Protein AF-A0ABD2QDR4-F1 (afdb_monomer_lite)

Radius of gyration: 33.09 Å; chains: 1; bounding box: 93×39×79 Å

Structure (mmCIF, N/CA/C/O backbone):
data_AF-A0ABD2QDR4-F1
#
_entry.id   AF-A0ABD2QDR4-F1
#
loop_
_atom_site.group_PDB
_atom_site.id
_atom_site.type_symbol
_atom_site.label_atom_id
_atom_site.label_alt_id
_atom_site.label_comp_id
_atom_site.label_asym_id
_atom_site.label_entity_id
_atom_site.label_seq_id
_atom_site.pdbx_PDB_ins_code
_atom_site.Cartn_x
_atom_site.Cartn_y
_atom_site.Cartn_z
_atom_site.occupancy
_atom_site.B_iso_or_equiv
_atom_site.auth_seq_id
_atom_site.auth_comp_id
_atom_site.auth_asym_id
_atom_site.auth_atom_id
_atom_site.pdbx_PDB_model_num
ATOM 1 N N . TYR A 1 1 ? 21.415 -10.462 -19.390 1.00 57.56 1 TYR A N 1
ATOM 2 C CA . TYR A 1 1 ? 21.609 -10.532 -17.920 1.00 57.56 1 TYR A CA 1
ATOM 3 C C . TYR A 1 1 ? 20.549 -11.433 -17.308 1.00 57.56 1 TYR A C 1
ATOM 5 O O . TYR A 1 1 ? 19.472 -11.523 -17.881 1.00 57.56 1 TYR A O 1
ATOM 13 N N . GLU A 1 2 ? 20.824 -12.092 -16.181 1.00 74.94 2 GLU A N 1
ATOM 14 C CA . GLU A 1 2 ? 19.759 -12.741 -15.403 1.00 74.94 2 GLU A CA 1
ATOM 15 C C . GLU A 1 2 ? 19.003 -11.640 -14.641 1.00 74.94 2 GLU A C 1
ATOM 17 O O . GLU A 1 2 ? 19.619 -10.821 -13.953 1.00 74.94 2 GLU A O 1
ATOM 22 N N . CYS A 1 3 ? 17.698 -11.529 -14.886 1.00 83.44 3 CYS A N 1
ATOM 23 C CA . CYS A 1 3 ? 16.857 -10.470 -14.337 1.00 83.44 3 CYS A CA 1
ATOM 24 C C . CYS A 1 3 ? 15.964 -11.048 -13.239 1.00 83.44 3 CYS A C 1
ATOM 26 O O . CYS A 1 3 ? 14.908 -11.602 -13.529 1.00 83.44 3 CYS A O 1
ATOM 28 N N . ASP A 1 4 ? 16.383 -10.887 -11.983 1.00 84.81 4 ASP A N 1
ATOM 29 C CA . ASP A 1 4 ? 15.718 -11.520 -10.834 1.00 84.81 4 ASP A CA 1
ATOM 30 C C . ASP A 1 4 ? 14.307 -10.967 -10.556 1.00 84.81 4 ASP A C 1
ATOM 32 O O . ASP A 1 4 ? 13.443 -11.669 -10.037 1.00 84.81 4 ASP A O 1
ATOM 36 N N . VAL A 1 5 ? 14.079 -9.689 -10.877 1.00 84.69 5 VAL A N 1
ATOM 37 C CA . VAL A 1 5 ? 12.791 -9.007 -10.652 1.00 84.69 5 VAL A CA 1
ATOM 38 C C . VAL A 1 5 ? 11.857 -9.183 -11.849 1.00 84.69 5 VAL A C 1
ATOM 40 O O . VAL A 1 5 ? 10.660 -9.391 -11.673 1.00 84.69 5 VAL A O 1
ATOM 43 N N . GLY A 1 6 ? 12.409 -9.104 -13.058 1.00 86.00 6 GLY A N 1
ATOM 44 C CA . GLY A 1 6 ? 11.685 -9.270 -14.312 1.00 86.00 6 GLY A CA 1
ATOM 45 C C . GLY A 1 6 ? 12.381 -8.571 -15.478 1.00 86.00 6 GLY A C 1
ATOM 46 O O . GLY A 1 6 ? 13.341 -7.817 -15.297 1.00 86.00 6 GLY A O 1
ATOM 47 N N . SER A 1 7 ? 11.901 -8.845 -16.686 1.00 88.44 7 SER A N 1
ATOM 48 C CA . SER A 1 7 ? 12.384 -8.252 -17.931 1.00 88.44 7 SER A CA 1
ATOM 49 C C . SER A 1 7 ? 11.210 -7.874 -18.830 1.00 88.44 7 SER A C 1
ATOM 51 O O . SER A 1 7 ? 10.128 -8.456 -18.748 1.00 88.44 7 SER A O 1
ATOM 53 N N . TYR A 1 8 ? 11.433 -6.884 -19.690 1.00 87.00 8 TYR A N 1
ATOM 54 C CA . TYR A 1 8 ? 10.470 -6.441 -20.687 1.00 87.00 8 TYR A CA 1
ATOM 55 C C . TYR A 1 8 ? 11.205 -6.111 -21.984 1.00 87.00 8 TYR A C 1
ATOM 57 O O . TYR A 1 8 ? 12.277 -5.509 -21.950 1.00 87.00 8 TYR A O 1
ATOM 65 N N . GLU A 1 9 ? 10.614 -6.499 -23.110 1.00 86.75 9 GLU A N 1
ATOM 66 C CA . GLU A 1 9 ? 11.135 -6.238 -24.448 1.00 86.75 9 GLU A CA 1
ATOM 67 C C . GLU A 1 9 ? 10.085 -5.458 -25.242 1.00 86.75 9 GLU A C 1
ATOM 69 O O . GLU A 1 9 ? 8.909 -5.830 -25.302 1.00 86.75 9 GLU A O 1
ATOM 74 N N . THR A 1 10 ? 10.496 -4.329 -25.813 1.00 84.56 10 THR A N 1
ATOM 75 C CA . THR A 1 10 ? 9.635 -3.498 -26.656 1.00 84.56 10 THR A CA 1
ATOM 76 C C . THR A 1 10 ? 9.479 -4.128 -28.037 1.00 84.56 10 THR A C 1
ATOM 78 O O . THR A 1 10 ? 10.322 -4.897 -28.486 1.00 84.56 10 THR A O 1
ATOM 81 N N . LYS A 1 11 ? 8.429 -3.750 -28.771 1.00 83.50 11 LYS A N 1
ATOM 82 C CA . LYS A 1 11 ? 8.369 -4.059 -30.208 1.00 83.50 11 LYS A CA 1
ATOM 83 C C . LYS A 1 11 ? 9.474 -3.305 -30.951 1.00 83.50 11 LYS A C 1
ATOM 85 O O . LYS A 1 11 ? 9.906 -2.252 -30.494 1.00 83.50 11 LYS A O 1
ATOM 90 N N . ALA A 1 12 ? 9.880 -3.811 -32.113 1.00 80.94 12 ALA A N 1
ATOM 91 C CA . ALA A 1 12 ? 10.778 -3.079 -32.996 1.00 80.94 12 ALA A CA 1
ATOM 92 C C . ALA A 1 12 ? 10.137 -1.752 -33.438 1.00 80.94 12 ALA A C 1
ATOM 94 O O . ALA A 1 12 ? 8.941 -1.688 -33.749 1.00 80.94 12 ALA A O 1
ATOM 95 N N . HIS A 1 13 ? 10.943 -0.697 -33.467 1.00 77.69 13 HIS A N 1
ATOM 96 C CA . HIS A 1 13 ? 10.559 0.619 -33.961 1.00 77.69 13 HIS A CA 1
ATOM 97 C C . HIS A 1 13 ? 11.336 0.916 -35.243 1.00 77.69 13 HIS A C 1
ATOM 99 O O . HIS A 1 13 ? 12.456 0.453 -35.412 1.00 77.69 13 HIS A O 1
ATOM 105 N N . THR A 1 14 ? 10.742 1.687 -36.152 1.00 76.25 14 THR A N 1
ATOM 106 C CA . THR A 1 14 ? 11.431 2.144 -37.368 1.00 76.25 14 THR A CA 1
ATOM 107 C C . THR A 1 14 ? 12.588 3.075 -37.018 1.00 76.25 14 THR A C 1
ATOM 109 O O . THR A 1 14 ? 12.394 3.948 -36.168 1.00 76.25 14 THR A O 1
ATOM 112 N N . ASP A 1 15 ? 13.702 2.966 -37.741 1.00 71.44 15 ASP A N 1
ATOM 113 C CA . ASP A 1 15 ? 14.908 3.781 -37.562 1.00 71.44 15 ASP A CA 1
ATOM 114 C C . ASP A 1 15 ? 14.623 5.271 -37.381 1.00 71.44 15 ASP A C 1
ATOM 116 O O . ASP A 1 15 ? 14.086 5.949 -38.265 1.00 71.44 15 ASP A O 1
ATOM 120 N N . LYS A 1 16 ? 15.011 5.785 -36.212 1.00 69.88 16 LYS A N 1
ATOM 121 C CA . LYS A 1 16 ? 14.931 7.199 -35.844 1.00 69.88 16 LYS A CA 1
ATOM 122 C C . LYS A 1 16 ? 16.017 7.548 -34.836 1.00 69.88 16 LYS A C 1
ATOM 124 O O . LYS A 1 16 ? 16.347 6.747 -33.970 1.00 69.88 16 LYS A O 1
ATOM 129 N N . THR A 1 17 ? 16.505 8.782 -34.920 1.00 68.62 17 THR A N 1
ATOM 130 C CA . THR A 1 17 ? 17.515 9.346 -34.012 1.00 68.62 17 THR A CA 1
ATOM 131 C C . THR A 1 17 ? 16.982 9.581 -32.598 1.00 68.62 17 THR A C 1
ATOM 133 O O . THR A 1 17 ? 17.721 9.383 -31.646 1.00 68.62 17 THR A O 1
ATOM 136 N N . ASP A 1 18 ? 15.696 9.930 -32.466 1.00 69.56 18 ASP A N 1
ATOM 137 C CA . ASP A 1 18 ? 15.004 10.116 -31.187 1.00 69.56 18 ASP A CA 1
ATOM 138 C C . ASP A 1 18 ? 13.702 9.309 -31.187 1.00 69.56 18 ASP A C 1
ATOM 140 O O . ASP A 1 18 ? 12.800 9.552 -31.997 1.00 69.56 18 ASP A O 1
ATOM 144 N N . THR A 1 19 ? 13.588 8.346 -30.271 1.00 71.88 19 THR A N 1
ATOM 145 C CA . THR A 1 19 ? 12.394 7.502 -30.135 1.00 71.88 19 THR A CA 1
ATOM 146 C C . THR A 1 19 ? 11.996 7.369 -28.672 1.00 71.88 19 THR A C 1
ATOM 148 O O . THR A 1 19 ? 12.804 7.002 -27.825 1.00 71.88 19 THR A O 1
ATOM 151 N N . ILE A 1 20 ? 10.721 7.631 -28.374 1.00 73.81 20 ILE A N 1
ATOM 152 C CA . ILE A 1 20 ? 10.111 7.246 -27.100 1.00 73.81 20 ILE A CA 1
ATOM 153 C C . ILE A 1 20 ? 9.564 5.830 -27.283 1.00 73.81 20 ILE A C 1
ATOM 155 O O . ILE A 1 20 ? 8.575 5.629 -27.986 1.00 73.81 20 ILE A O 1
ATOM 159 N N . PHE A 1 21 ? 10.211 4.856 -26.649 1.00 71.00 21 PHE A N 1
ATOM 160 C CA . PHE A 1 21 ? 9.886 3.427 -26.775 1.00 71.00 21 PHE A CA 1
ATOM 161 C C . PHE A 1 21 ? 8.634 2.998 -25.979 1.00 71.00 21 PHE A C 1
ATOM 163 O O . PHE A 1 21 ? 8.219 1.842 -26.023 1.00 71.00 21 PHE A O 1
ATOM 170 N N . GLY A 1 22 ? 7.996 3.945 -25.283 1.00 71.81 22 GLY A N 1
ATOM 171 C CA . GLY A 1 22 ? 6.759 3.754 -24.526 1.00 71.81 22 GLY A CA 1
ATOM 172 C C . GLY A 1 22 ? 6.974 3.617 -23.018 1.00 71.81 22 GLY A C 1
ATOM 173 O O . GLY A 1 22 ? 8.065 3.841 -22.499 1.00 71.81 22 GLY A O 1
ATOM 174 N N . SER A 1 23 ? 5.896 3.270 -22.316 1.00 77.50 23 SER A N 1
ATOM 175 C CA . SER A 1 23 ? 5.879 2.959 -20.885 1.00 77.50 23 SER A CA 1
ATOM 176 C C . SER A 1 23 ? 5.483 1.502 -20.692 1.00 77.50 23 SER A C 1
ATOM 178 O O . SER A 1 23 ? 4.556 1.027 -21.350 1.00 77.50 23 SER A O 1
ATOM 180 N N . PHE A 1 24 ? 6.143 0.812 -19.770 1.00 80.50 24 PHE A N 1
ATOM 181 C CA . PHE A 1 24 ? 5.793 -0.547 -19.380 1.00 80.50 24 PHE A CA 1
ATOM 182 C C . PHE A 1 24 ? 5.601 -0.615 -17.868 1.00 80.50 24 PHE A C 1
ATOM 184 O O . PHE A 1 24 ? 6.210 0.147 -17.116 1.00 80.50 24 PHE A O 1
ATOM 191 N N . GLU A 1 25 ? 4.751 -1.537 -17.436 1.00 83.50 25 GLU A N 1
ATOM 192 C CA . GLU A 1 25 ? 4.511 -1.824 -16.028 1.00 83.50 25 GLU A CA 1
ATOM 193 C C . GLU A 1 25 ? 5.072 -3.204 -15.704 1.00 83.50 25 GLU A C 1
ATOM 195 O O . GLU A 1 25 ? 4.951 -4.144 -16.491 1.00 83.50 25 GLU A O 1
ATOM 200 N N . MET A 1 26 ? 5.706 -3.323 -14.542 1.00 82.75 26 MET A N 1
ATOM 201 C CA . MET A 1 26 ? 6.262 -4.581 -14.071 1.00 82.75 26 MET A CA 1
ATOM 202 C C . MET A 1 26 ? 5.941 -4.755 -12.595 1.00 82.75 26 MET A C 1
ATOM 204 O O . MET A 1 26 ? 6.185 -3.864 -11.782 1.00 82.75 26 MET A O 1
ATOM 208 N N . ASN A 1 27 ? 5.429 -5.934 -12.252 1.00 82.75 27 ASN A N 1
ATOM 209 C CA . ASN A 1 27 ? 5.163 -6.292 -10.869 1.00 82.75 27 ASN A CA 1
ATOM 210 C C . ASN A 1 27 ? 6.478 -6.637 -10.174 1.00 82.75 27 ASN A C 1
ATOM 212 O O . ASN A 1 27 ? 7.151 -7.594 -10.552 1.00 82.75 27 ASN A O 1
ATOM 216 N N . VAL A 1 28 ? 6.827 -5.878 -9.139 1.00 80.06 28 VAL A N 1
ATOM 217 C CA . VAL A 1 28 ? 7.978 -6.182 -8.285 1.00 80.06 28 VAL A CA 1
ATOM 218 C C . VAL A 1 28 ? 7.526 -7.166 -7.202 1.00 80.06 28 VAL A C 1
ATOM 220 O O . VAL A 1 28 ? 6.644 -6.819 -6.410 1.00 80.06 28 VAL A O 1
ATOM 223 N N . PRO A 1 29 ? 8.096 -8.384 -7.122 1.00 80.69 29 PRO A N 1
ATOM 224 C CA . PRO A 1 29 ? 7.680 -9.352 -6.116 1.00 80.69 29 PRO A CA 1
ATOM 225 C C . PRO A 1 29 ? 7.899 -8.821 -4.697 1.00 80.69 29 PRO A C 1
ATOM 227 O O . PRO A 1 29 ? 8.887 -8.142 -4.411 1.00 80.69 29 PRO A O 1
ATOM 230 N N . ALA A 1 30 ? 7.010 -9.196 -3.773 1.00 76.12 30 ALA A N 1
ATOM 231 C CA . ALA A 1 30 ? 7.058 -8.733 -2.385 1.00 76.12 30 ALA A CA 1
ATOM 232 C C . ALA A 1 30 ? 8.388 -9.049 -1.667 1.00 76.12 30 ALA A C 1
ATOM 234 O O . ALA A 1 30 ? 8.755 -8.345 -0.729 1.00 76.12 30 ALA A O 1
ATOM 235 N N . SER A 1 31 ? 9.124 -10.070 -2.120 1.00 80.06 31 SER A N 1
ATOM 236 C CA . SER A 1 31 ? 10.460 -10.426 -1.625 1.00 80.06 31 SER A CA 1
ATOM 237 C C . SER A 1 31 ? 11.518 -9.343 -1.854 1.00 80.06 31 SER A C 1
ATOM 239 O O . SER A 1 31 ? 12.530 -9.351 -1.163 1.00 80.06 31 SER A O 1
ATOM 241 N N . TYR A 1 32 ? 11.291 -8.413 -2.786 1.00 76.44 32 TYR A N 1
ATOM 242 C CA . TYR A 1 32 ? 12.207 -7.315 -3.112 1.00 76.44 32 TYR A CA 1
ATOM 243 C C . TYR A 1 32 ? 11.802 -5.974 -2.468 1.00 76.44 32 TYR A C 1
ATOM 245 O O . TYR A 1 32 ? 12.405 -4.942 -2.764 1.00 76.44 32 TYR A O 1
ATOM 253 N N . ARG A 1 33 ? 10.811 -5.950 -1.560 1.00 73.38 33 ARG A N 1
ATOM 254 C CA . ARG A 1 33 ? 10.413 -4.727 -0.831 1.00 73.38 33 ARG A CA 1
ATOM 255 C C . ARG A 1 33 ? 11.565 -4.199 0.028 1.00 73.38 33 ARG A C 1
ATOM 257 O O . ARG A 1 33 ? 12.144 -4.941 0.815 1.00 73.38 33 ARG A O 1
ATOM 264 N N . GLY A 1 34 ? 11.892 -2.915 -0.122 1.00 69.81 34 GLY A N 1
ATOM 265 C CA . GLY A 1 34 ? 13.008 -2.271 0.584 1.00 69.81 34 GLY A CA 1
ATOM 266 C C . GLY A 1 34 ? 14.406 -2.584 0.030 1.00 69.81 34 GLY A C 1
ATOM 267 O O . GLY A 1 34 ? 15.394 -2.127 0.601 1.00 69.81 34 GLY A O 1
ATOM 268 N N . PHE A 1 35 ? 14.518 -3.331 -1.074 1.00 77.06 35 PHE A N 1
ATOM 269 C CA . PHE A 1 35 ? 15.801 -3.588 -1.732 1.00 77.06 35 PHE A CA 1
ATOM 270 C C . PHE A 1 35 ? 16.173 -2.466 -2.708 1.00 77.06 35 PHE A C 1
ATOM 272 O O . PHE A 1 35 ? 15.323 -1.762 -3.252 1.00 77.06 35 PHE A O 1
ATOM 279 N N . GLN A 1 36 ? 17.474 -2.334 -2.971 1.00 83.06 36 GLN A N 1
ATOM 280 C CA . GLN A 1 36 ? 17.972 -1.515 -4.072 1.00 83.06 36 GLN A CA 1
ATOM 281 C C . GLN A 1 36 ? 17.818 -2.254 -5.398 1.00 83.06 36 GLN A C 1
ATOM 283 O O . GLN A 1 36 ? 18.298 -3.382 -5.544 1.00 83.06 36 GLN A O 1
ATOM 288 N N . LEU A 1 37 ? 17.228 -1.584 -6.380 1.00 84.69 37 LEU A N 1
ATOM 289 C CA . LEU A 1 37 ? 17.073 -2.095 -7.732 1.00 84.69 37 LEU A CA 1
ATOM 290 C C . LEU A 1 37 ? 18.237 -1.644 -8.613 1.00 84.69 37 LEU A C 1
ATOM 292 O O . LEU A 1 37 ? 18.861 -0.604 -8.395 1.00 84.69 37 LEU A O 1
ATOM 296 N N . ARG A 1 38 ? 18.531 -2.455 -9.624 1.00 89.38 38 ARG A N 1
ATOM 297 C CA . ARG A 1 38 ? 19.459 -2.131 -10.704 1.00 89.38 38 ARG A CA 1
ATOM 298 C C . ARG A 1 38 ? 18.747 -2.386 -12.021 1.00 89.38 38 ARG A C 1
ATOM 300 O O . ARG A 1 38 ? 18.160 -3.449 -12.191 1.00 89.38 38 ARG A O 1
ATOM 307 N N . PHE A 1 39 ? 18.881 -1.451 -12.948 1.00 89.62 39 PHE A N 1
ATOM 308 C CA . PHE A 1 39 ? 18.314 -1.546 -14.281 1.00 89.62 39 PHE A CA 1
ATOM 309 C C . PHE A 1 39 ? 19.427 -1.847 -15.280 1.00 89.62 39 PHE A C 1
ATOM 311 O O . PHE A 1 39 ? 20.479 -1.205 -15.265 1.00 89.62 39 PHE A O 1
ATOM 318 N N . ASN A 1 40 ? 19.198 -2.843 -16.129 1.00 91.25 40 ASN A N 1
ATOM 319 C CA . ASN A 1 40 ? 20.029 -3.114 -17.294 1.00 91.25 40 ASN A CA 1
ATOM 320 C C . ASN A 1 40 ? 19.136 -2.942 -18.523 1.00 91.25 40 ASN A C 1
ATOM 322 O O . ASN A 1 40 ? 17.996 -3.404 -18.511 1.00 91.25 40 ASN A O 1
ATOM 326 N N . ALA A 1 41 ? 19.646 -2.285 -19.556 1.00 90.19 41 ALA A N 1
ATOM 327 C CA . ALA A 1 41 ? 18.938 -2.089 -20.810 1.00 90.19 41 ALA A CA 1
ATOM 328 C C . ALA A 1 41 ? 19.872 -2.395 -21.977 1.00 90.19 41 ALA A C 1
ATOM 330 O O . ALA A 1 41 ? 21.029 -1.973 -21.990 1.00 90.19 41 ALA A O 1
ATOM 331 N N . GLU A 1 42 ? 19.358 -3.124 -22.957 1.00 88.50 42 GLU A N 1
ATOM 332 C CA . GLU A 1 42 ? 20.065 -3.447 -24.190 1.00 88.50 42 GLU A CA 1
ATOM 333 C C . GLU A 1 42 ? 19.243 -2.889 -25.351 1.00 88.50 42 GLU A C 1
ATOM 335 O O . GLU A 1 42 ? 18.040 -3.123 -25.435 1.00 88.50 42 GLU A O 1
ATOM 340 N N . VAL A 1 43 ? 19.889 -2.101 -26.205 1.00 86.88 43 VAL A N 1
ATOM 341 C CA . VAL A 1 43 ? 19.305 -1.535 -27.420 1.00 86.88 43 VAL A CA 1
ATOM 342 C C . VAL A 1 43 ? 19.940 -2.268 -28.588 1.00 86.88 43 VAL A C 1
ATOM 344 O O . VAL A 1 43 ? 21.169 -2.302 -28.697 1.00 86.88 43 VAL A O 1
ATOM 347 N N . PHE A 1 44 ? 19.114 -2.857 -29.441 1.00 85.44 44 PHE A N 1
ATOM 348 C CA . PHE A 1 44 ? 19.546 -3.644 -30.588 1.00 85.44 44 PHE A CA 1
ATOM 349 C C . PHE A 1 44 ? 18.768 -3.250 -31.842 1.00 85.44 44 PHE A C 1
ATOM 351 O O . PHE A 1 44 ? 17.642 -2.759 -31.754 1.00 85.44 44 PHE A O 1
ATOM 358 N N . ASP A 1 45 ? 19.403 -3.443 -32.988 1.00 83.44 45 ASP A N 1
ATOM 359 C CA . ASP A 1 45 ? 18.802 -3.332 -34.305 1.00 83.44 45 ASP A CA 1
ATOM 360 C C . ASP A 1 45 ? 18.032 -4.619 -34.624 1.00 83.44 45 ASP A C 1
ATOM 362 O O . ASP A 1 45 ? 18.495 -5.722 -34.326 1.00 83.44 45 ASP A O 1
ATOM 366 N N . HIS A 1 46 ? 16.818 -4.488 -35.156 1.00 82.81 46 HIS A N 1
ATOM 367 C CA . HIS A 1 46 ? 15.936 -5.632 -35.374 1.00 82.81 46 HIS A CA 1
ATOM 368 C C . HIS A 1 46 ? 16.034 -6.149 -36.811 1.00 82.81 46 HIS A C 1
ATOM 370 O O . HIS A 1 46 ? 15.272 -5.745 -37.690 1.00 82.81 46 HIS A O 1
ATOM 376 N N . ASP A 1 47 ? 16.923 -7.113 -37.025 1.00 80.25 47 ASP A N 1
ATOM 377 C CA . ASP A 1 47 ? 17.058 -7.812 -38.303 1.00 80.25 47 ASP A CA 1
ATOM 378 C C . ASP A 1 47 ? 16.006 -8.908 -38.533 1.00 80.25 47 ASP A C 1
ATOM 380 O O . ASP A 1 47 ? 15.738 -9.751 -37.680 1.00 80.25 47 ASP A O 1
ATOM 384 N N . VAL A 1 48 ? 15.427 -8.936 -39.739 1.00 75.25 48 VAL A N 1
ATOM 385 C CA . VAL A 1 48 ? 14.409 -9.931 -40.143 1.00 75.25 48 VAL A CA 1
ATOM 386 C C . VAL A 1 48 ? 15.030 -11.281 -40.529 1.00 75.25 48 VAL A C 1
ATOM 388 O O . VAL A 1 48 ? 14.364 -12.314 -40.462 1.00 75.25 48 VAL A O 1
ATOM 391 N N . TYR A 1 49 ? 16.292 -11.281 -40.961 1.00 69.56 49 TYR A N 1
ATOM 392 C CA . TYR A 1 49 ? 16.951 -12.449 -41.559 1.00 69.56 49 TYR A CA 1
ATOM 393 C C . TYR A 1 49 ? 18.270 -12.844 -40.885 1.00 69.56 49 TYR A C 1
ATOM 395 O O . TYR A 1 49 ? 18.840 -13.866 -41.265 1.00 69.56 49 TYR A O 1
ATOM 403 N N . ASP A 1 50 ? 18.744 -12.072 -39.907 1.00 70.62 50 ASP A N 1
ATOM 404 C CA . ASP A 1 50 ? 19.991 -12.328 -39.181 1.00 70.62 50 ASP A CA 1
ATOM 405 C C . ASP A 1 50 ? 19.814 -12.051 -37.677 1.00 70.62 50 ASP A C 1
ATOM 407 O O . ASP A 1 50 ? 18.736 -11.659 -37.225 1.00 70.62 50 ASP A O 1
ATOM 411 N N . SER A 1 51 ? 20.848 -12.315 -36.881 1.00 73.69 51 SER A N 1
ATOM 412 C CA . SER A 1 51 ? 20.869 -11.981 -35.461 1.00 73.69 51 SER A CA 1
ATOM 413 C C . SER A 1 51 ? 20.884 -10.471 -35.248 1.00 73.69 51 SER A C 1
ATOM 415 O O . SER A 1 51 ? 21.718 -9.793 -35.831 1.00 73.69 51 SER A O 1
ATOM 417 N N . HIS A 1 52 ? 20.031 -9.989 -34.344 1.00 77.69 52 HIS A N 1
ATOM 418 C CA . HIS A 1 52 ? 19.941 -8.582 -33.958 1.00 77.69 52 HIS A CA 1
ATOM 419 C C . HIS A 1 52 ? 21.291 -7.983 -33.528 1.00 77.69 52 HIS A C 1
ATOM 421 O O . HIS A 1 52 ? 21.943 -8.497 -32.609 1.00 77.69 52 HIS A O 1
ATOM 427 N N . ASP A 1 53 ? 21.675 -6.862 -34.140 1.00 80.06 53 ASP A N 1
ATOM 428 C CA . ASP A 1 53 ? 22.923 -6.160 -33.839 1.00 80.06 53 ASP A CA 1
ATOM 429 C C . ASP A 1 53 ? 22.802 -5.257 -32.601 1.00 80.06 53 ASP A C 1
ATOM 431 O O . ASP A 1 53 ? 21.966 -4.363 -32.514 1.00 80.06 53 ASP A O 1
ATOM 435 N N . SER A 1 54 ? 23.686 -5.429 -31.614 1.00 82.62 54 SER A N 1
ATOM 436 C CA . SER A 1 54 ? 23.685 -4.586 -30.408 1.00 82.62 54 SER A CA 1
ATOM 437 C C . SER A 1 54 ? 24.125 -3.148 -30.721 1.00 82.62 54 SER A C 1
ATOM 439 O O . SER A 1 54 ? 25.317 -2.876 -30.882 1.00 82.62 54 SER A O 1
ATOM 441 N N . ILE A 1 55 ? 23.192 -2.197 -30.652 1.00 84.81 55 ILE A N 1
ATOM 442 C CA . ILE A 1 55 ? 23.447 -0.751 -30.745 1.00 84.81 55 ILE A CA 1
ATOM 443 C C . ILE A 1 55 ? 24.100 -0.233 -29.459 1.00 84.81 55 ILE A C 1
ATOM 445 O O . ILE A 1 55 ? 24.986 0.621 -29.513 1.00 84.81 55 ILE A O 1
ATOM 449 N N . GLY A 1 56 ? 23.704 -0.735 -28.287 1.00 87.25 56 GLY A N 1
ATOM 450 C CA . GLY A 1 56 ? 24.303 -0.332 -27.015 1.00 87.25 56 GLY A CA 1
ATOM 451 C C . GLY A 1 56 ? 23.758 -1.070 -25.801 1.00 87.25 56 GLY A C 1
ATOM 452 O O . GLY A 1 56 ? 22.588 -1.434 -25.756 1.00 87.25 56 GLY A O 1
ATOM 453 N N . ARG A 1 57 ? 24.610 -1.242 -24.788 1.00 89.56 57 ARG A N 1
ATOM 454 C CA . ARG A 1 57 ? 24.225 -1.769 -23.476 1.00 89.56 57 ARG A CA 1
ATOM 455 C C . ARG A 1 57 ? 24.408 -0.704 -22.413 1.00 89.56 57 ARG A C 1
ATOM 457 O O . ARG A 1 57 ? 25.410 0.010 -22.410 1.00 89.56 57 ARG A O 1
ATOM 464 N N . PHE A 1 58 ? 23.438 -0.615 -21.518 1.00 91.31 58 PHE A N 1
ATOM 465 C CA . PHE A 1 58 ? 23.370 0.399 -20.483 1.00 91.31 58 PHE A CA 1
ATOM 466 C C . PHE A 1 58 ? 23.040 -0.230 -19.139 1.00 91.31 58 PHE A C 1
ATOM 468 O O . PHE A 1 58 ? 22.243 -1.167 -19.042 1.00 91.31 58 PHE A O 1
ATOM 475 N N . ARG A 1 59 ? 23.628 0.323 -18.085 1.00 92.25 59 ARG A N 1
ATOM 476 C CA . ARG A 1 59 ? 23.516 -0.204 -16.735 1.00 92.25 59 ARG A CA 1
ATOM 477 C C . ARG A 1 59 ? 23.421 0.921 -15.724 1.00 92.25 59 ARG A C 1
ATOM 479 O O . ARG A 1 59 ? 24.224 1.842 -15.739 1.00 92.25 59 ARG A O 1
ATOM 486 N N . SER A 1 60 ? 22.478 0.810 -14.799 1.00 91.94 60 SER A N 1
ATOM 487 C CA . SER A 1 60 ? 22.385 1.738 -13.679 1.00 91.94 60 SER A CA 1
ATOM 488 C C . SER A 1 60 ? 23.263 1.297 -12.503 1.00 91.94 60 SER A C 1
ATOM 490 O O . SER A 1 60 ? 23.527 0.108 -12.267 1.00 91.94 60 SER A O 1
ATOM 492 N N . SER A 1 61 ? 23.624 2.262 -11.662 1.00 90.56 61 SER A N 1
ATOM 493 C CA . SER A 1 61 ? 24.000 1.971 -10.278 1.00 90.56 61 SER A CA 1
ATOM 494 C C . SER A 1 61 ? 22.815 1.375 -9.502 1.00 90.56 61 SER A C 1
ATOM 496 O O . SER A 1 61 ? 21.655 1.505 -9.901 1.00 90.56 61 SER A O 1
ATOM 498 N N . LYS A 1 62 ? 23.099 0.689 -8.386 1.00 88.38 62 LYS A N 1
ATOM 499 C CA . LYS A 1 62 ? 22.041 0.243 -7.469 1.00 88.38 62 LYS A CA 1
ATOM 500 C C . LYS A 1 62 ? 21.386 1.477 -6.861 1.00 88.38 62 LYS A C 1
ATOM 502 O O . LYS A 1 62 ? 22.073 2.277 -6.230 1.00 88.38 62 LYS A O 1
ATOM 507 N N . MET A 1 63 ? 20.081 1.614 -7.033 1.00 81.38 63 MET A N 1
ATOM 508 C CA . MET A 1 63 ? 19.326 2.742 -6.513 1.00 81.38 63 MET A CA 1
ATOM 509 C C . MET A 1 63 ? 18.137 2.258 -5.708 1.00 81.38 63 MET A C 1
ATOM 511 O O . MET A 1 63 ? 17.540 1.219 -5.983 1.00 81.38 63 MET A O 1
ATOM 515 N N . HIS A 1 64 ? 17.784 3.042 -4.707 1.00 73.88 64 HIS A N 1
ATOM 516 C CA . HIS A 1 64 ? 16.502 2.885 -4.065 1.00 73.88 64 HIS A CA 1
ATOM 517 C C . HIS A 1 64 ? 15.505 3.786 -4.781 1.00 73.88 64 HIS A C 1
ATOM 519 O O . HIS A 1 64 ? 15.744 4.985 -4.939 1.00 73.88 64 HIS A O 1
ATOM 525 N N . VAL A 1 65 ? 14.390 3.216 -5.208 1.00 65.75 65 VAL A N 1
ATOM 526 C CA . VAL A 1 65 ? 13.306 3.992 -5.798 1.00 65.75 65 VAL A CA 1
ATOM 527 C C . VAL A 1 65 ? 12.375 4.372 -4.647 1.00 65.75 65 VAL A C 1
ATOM 529 O O . VAL A 1 65 ? 11.462 3.640 -4.300 1.00 65.75 65 VAL A O 1
ATOM 532 N N . PHE A 1 66 ? 12.702 5.476 -3.972 1.00 62.81 66 PHE A N 1
ATOM 533 C CA . PHE A 1 66 ? 12.079 5.889 -2.704 1.00 62.81 66 PHE A CA 1
ATOM 534 C C . PHE A 1 66 ? 10.935 6.894 -2.856 1.00 62.81 66 PHE A C 1
ATOM 536 O O . PHE A 1 66 ? 10.566 7.564 -1.892 1.00 62.81 66 PHE A O 1
ATOM 543 N N . LYS A 1 67 ? 10.399 7.060 -4.061 1.00 66.62 67 LYS A N 1
ATOM 544 C CA . LYS A 1 67 ? 9.320 8.011 -4.299 1.00 66.62 67 LYS A CA 1
ATOM 545 C C . LYS A 1 67 ? 8.145 7.320 -4.975 1.00 66.62 67 LYS A C 1
ATOM 547 O O . LYS A 1 67 ? 8.096 7.267 -6.206 1.00 66.62 67 LYS A O 1
ATOM 552 N N . PRO A 1 68 ? 7.221 6.758 -4.179 1.00 68.19 68 PRO A N 1
ATOM 553 C CA . PRO A 1 68 ? 5.928 6.361 -4.685 1.00 68.19 68 PRO A CA 1
ATOM 554 C C . PRO A 1 68 ? 5.289 7.568 -5.357 1.00 68.19 68 PRO A C 1
ATOM 556 O O . PRO A 1 68 ? 5.403 8.700 -4.892 1.00 68.19 68 PRO A O 1
ATOM 559 N N . ASP A 1 69 ? 4.661 7.315 -6.486 1.00 69.75 69 ASP A N 1
ATOM 560 C CA . ASP A 1 69 ? 3.908 8.299 -7.240 1.00 69.75 69 ASP A CA 1
ATOM 561 C C . ASP A 1 69 ? 4.662 9.455 -7.926 1.00 69.75 69 ASP A C 1
ATOM 563 O O . ASP A 1 69 ? 4.043 10.223 -8.667 1.00 69.75 69 ASP A O 1
ATOM 567 N N . GLU A 1 70 ? 5.995 9.503 -7.838 1.00 81.56 70 GLU A N 1
ATOM 568 C CA . GLU A 1 70 ? 6.836 10.484 -8.539 1.00 81.56 70 GLU A CA 1
ATOM 569 C C . GLU A 1 70 ? 7.764 9.799 -9.558 1.00 81.56 70 GLU A C 1
ATOM 571 O O . GLU A 1 70 ? 8.481 8.846 -9.241 1.00 81.56 70 GLU A O 1
ATOM 576 N N . ALA A 1 71 ? 7.776 10.291 -10.800 1.00 85.06 71 ALA A N 1
ATOM 577 C CA . ALA A 1 71 ? 8.692 9.791 -11.820 1.00 85.06 71 ALA A CA 1
ATOM 578 C C . ALA A 1 71 ? 10.135 10.196 -11.482 1.00 85.06 71 ALA A C 1
ATOM 580 O O . ALA A 1 71 ? 10.462 11.377 -11.393 1.00 85.06 71 ALA A O 1
ATOM 581 N N . THR A 1 72 ? 11.005 9.205 -11.320 1.00 85.50 72 THR A N 1
ATOM 582 C CA . THR A 1 72 ? 12.421 9.384 -10.998 1.00 85.50 72 THR A CA 1
ATOM 583 C C . THR A 1 72 ? 13.268 9.057 -12.222 1.00 85.50 72 THR A C 1
ATOM 585 O O . THR A 1 72 ? 13.161 7.962 -12.776 1.00 85.50 72 THR A O 1
ATOM 588 N N . ALA A 1 73 ? 14.121 9.991 -12.645 1.00 88.31 73 ALA A N 1
ATOM 589 C CA . ALA A 1 73 ? 15.097 9.738 -13.701 1.00 88.31 73 ALA A CA 1
ATOM 590 C C . ALA A 1 73 ? 16.182 8.769 -13.202 1.00 88.31 73 ALA A C 1
ATOM 592 O O . ALA A 1 73 ? 16.750 8.958 -12.124 1.00 88.31 73 ALA A O 1
ATOM 593 N N . VAL A 1 74 ? 16.466 7.731 -13.986 1.00 89.31 74 VAL A N 1
ATOM 594 C CA . VAL A 1 74 ? 17.506 6.738 -13.711 1.00 89.31 74 VAL A CA 1
ATOM 595 C C . VAL A 1 74 ? 18.731 7.075 -14.544 1.00 89.31 74 VAL A C 1
ATOM 597 O O . VAL A 1 74 ? 18.669 7.091 -15.773 1.00 89.31 74 VAL A O 1
ATOM 600 N N . THR A 1 75 ? 19.861 7.305 -13.881 1.00 90.56 75 THR A N 1
ATOM 601 C CA . THR A 1 75 ? 21.148 7.443 -14.567 1.00 90.56 75 THR A CA 1
ATOM 602 C C . THR A 1 75 ? 21.576 6.087 -15.123 1.00 90.56 75 THR A C 1
ATOM 604 O O . THR A 1 75 ? 21.756 5.128 -14.367 1.00 90.56 75 THR A O 1
ATOM 607 N N . MET A 1 76 ? 21.723 6.020 -16.445 1.00 90.75 76 MET A N 1
ATOM 608 C CA . MET A 1 76 ? 22.104 4.820 -17.183 1.00 90.75 76 MET A CA 1
ATOM 609 C C . MET A 1 76 ? 23.511 4.998 -17.757 1.00 90.75 76 MET A C 1
ATOM 611 O O . MET A 1 76 ? 23.712 5.776 -18.686 1.00 90.75 76 MET A O 1
ATOM 615 N N . ASP A 1 77 ? 24.478 4.262 -17.216 1.00 91.06 77 ASP A N 1
ATOM 616 C CA . ASP A 1 77 ? 25.863 4.289 -17.680 1.00 91.06 77 ASP A CA 1
ATOM 617 C C . ASP A 1 77 ? 26.032 3.332 -18.866 1.00 91.06 77 ASP A C 1
ATOM 619 O O . ASP A 1 77 ? 25.623 2.168 -18.808 1.00 91.06 77 ASP A O 1
ATOM 623 N N . ARG A 1 78 ? 26.631 3.809 -19.960 1.00 88.75 78 ARG A N 1
ATOM 624 C CA . ARG A 1 78 ? 26.887 2.993 -21.153 1.00 88.75 78 ARG A CA 1
ATOM 625 C C . ARG A 1 78 ? 28.071 2.055 -20.916 1.00 88.75 78 ARG A C 1
ATOM 627 O O . ARG A 1 78 ? 29.136 2.486 -20.476 1.00 88.75 78 ARG A O 1
ATOM 634 N N . GLU A 1 79 ? 27.912 0.778 -21.249 1.00 87.81 79 GLU A N 1
ATOM 635 C CA . GLU A 1 79 ? 29.030 -0.166 -21.252 1.00 87.81 79 GLU A CA 1
ATOM 636 C C . GLU A 1 79 ? 29.946 0.070 -22.472 1.00 87.81 79 GLU A C 1
ATOM 638 O O . GLU A 1 79 ? 29.458 0.445 -23.543 1.00 87.81 79 GLU A O 1
ATOM 643 N N . PRO A 1 80 ? 31.269 -0.165 -22.358 1.00 82.81 80 PRO A N 1
ATOM 644 C CA . PRO A 1 80 ? 32.204 0.055 -23.462 1.00 82.81 80 PRO A CA 1
ATOM 645 C C . PRO A 1 80 ? 31.793 -0.700 -24.739 1.00 82.81 80 PRO A C 1
ATOM 647 O O . PRO A 1 80 ? 31.611 -1.918 -24.717 1.00 82.81 80 PRO A O 1
ATOM 650 N N . SER A 1 81 ? 31.667 0.012 -25.864 1.00 73.12 81 SER A N 1
ATOM 651 C CA . SER A 1 81 ? 31.263 -0.556 -27.159 1.00 73.12 81 SER A CA 1
ATOM 652 C C . SER A 1 81 ? 31.916 0.193 -28.328 1.00 73.12 81 SER A C 1
ATOM 654 O O . SER A 1 81 ? 32.385 1.311 -28.154 1.00 73.12 81 SER A O 1
ATOM 656 N N . LYS A 1 82 ? 31.917 -0.401 -29.531 1.00 64.75 82 LYS A N 1
ATOM 657 C CA . LYS A 1 82 ? 32.496 0.216 -30.742 1.00 64.75 82 LYS A CA 1
ATOM 658 C C . LYS A 1 82 ? 31.714 1.435 -31.261 1.00 64.75 82 LYS A C 1
ATOM 660 O O . LYS A 1 82 ? 32.297 2.251 -31.963 1.00 64.75 82 LYS A O 1
ATOM 665 N N . ASN A 1 83 ? 30.425 1.548 -30.926 1.00 63.31 83 ASN A N 1
ATOM 666 C CA . ASN A 1 83 ? 29.566 2.682 -31.273 1.00 63.31 83 ASN A CA 1
ATOM 667 C C . ASN A 1 83 ? 29.320 3.535 -30.017 1.00 63.31 83 ASN A C 1
ATOM 669 O O . ASN A 1 83 ? 28.859 3.017 -28.997 1.00 63.31 83 ASN A O 1
ATOM 673 N N . GLU A 1 84 ? 29.614 4.834 -30.070 1.00 68.56 84 GLU A N 1
ATOM 674 C CA . GLU A 1 84 ? 29.544 5.736 -28.899 1.00 68.56 84 GLU A CA 1
ATOM 675 C C . GLU A 1 84 ? 28.368 6.729 -28.943 1.00 68.56 84 GLU A C 1
ATOM 677 O O . GLU A 1 84 ? 28.166 7.476 -27.996 1.00 68.56 84 GLU A O 1
ATOM 682 N N . ALA A 1 85 ? 27.560 6.728 -30.006 1.00 74.81 85 ALA A N 1
ATOM 683 C CA . ALA A 1 85 ? 26.615 7.817 -30.280 1.00 74.81 85 ALA A CA 1
ATOM 684 C C . ALA A 1 85 ? 25.210 7.674 -29.654 1.00 74.81 85 ALA A C 1
ATOM 686 O O . ALA A 1 85 ? 24.395 8.575 -29.816 1.00 74.81 85 ALA A O 1
ATOM 687 N N . ALA A 1 86 ? 24.892 6.557 -28.990 1.00 78.06 86 ALA A N 1
ATOM 688 C CA . ALA A 1 86 ? 23.541 6.301 -28.480 1.00 78.06 86 ALA A CA 1
ATOM 689 C C . ALA A 1 86 ? 23.425 6.582 -26.972 1.00 78.06 86 ALA A C 1
ATOM 691 O O . ALA A 1 86 ? 24.148 5.986 -26.165 1.00 78.06 86 ALA A O 1
ATOM 692 N N . GLU A 1 87 ? 22.461 7.428 -26.610 1.00 81.88 87 GLU A N 1
ATOM 693 C CA . GLU A 1 87 ? 22.084 7.771 -25.237 1.00 81.88 87 GLU A CA 1
ATOM 694 C C . GLU A 1 87 ? 20.735 7.138 -24.868 1.00 81.88 87 GLU A C 1
ATOM 696 O O . GLU A 1 87 ? 19.856 6.980 -25.715 1.00 81.88 87 GLU A O 1
ATOM 701 N N . LEU A 1 88 ? 20.559 6.773 -23.594 1.00 85.44 88 LEU A N 1
ATOM 702 C CA . LEU A 1 88 ? 19.320 6.184 -23.088 1.00 85.44 88 LEU A CA 1
ATOM 703 C C . LEU A 1 88 ? 18.825 6.961 -21.870 1.00 85.44 88 LEU A C 1
ATOM 705 O O . LEU A 1 88 ? 19.492 7.010 -20.838 1.00 85.44 88 LEU A O 1
ATOM 709 N N . SER A 1 89 ? 17.616 7.508 -21.977 1.00 86.88 89 SER A N 1
ATOM 710 C CA . SER A 1 89 ? 16.912 8.146 -20.862 1.00 86.88 89 SER A CA 1
ATOM 711 C C . SER A 1 89 ? 15.823 7.223 -20.323 1.00 86.88 89 SER A C 1
ATOM 713 O O . SER A 1 89 ? 14.865 6.914 -21.030 1.00 86.88 89 SER A O 1
ATOM 715 N N . LEU A 1 90 ? 15.942 6.811 -19.059 1.00 87.69 90 LEU A N 1
ATOM 716 C CA . LEU A 1 90 ? 14.964 5.963 -18.374 1.00 87.69 90 LEU A CA 1
ATOM 717 C C . LEU A 1 90 ? 14.336 6.726 -17.203 1.00 87.69 90 LEU A C 1
ATOM 719 O O . LEU A 1 90 ? 15.045 7.282 -16.369 1.00 87.69 90 LEU A O 1
ATOM 723 N N . HIS A 1 91 ? 13.006 6.717 -17.118 1.00 87.19 91 HIS A N 1
ATOM 724 C CA . HIS A 1 91 ? 12.261 7.230 -15.968 1.00 87.19 91 HIS A CA 1
ATOM 725 C C . HIS A 1 91 ? 11.453 6.094 -15.350 1.00 87.19 91 HIS A C 1
ATOM 727 O O . HIS A 1 91 ? 10.786 5.351 -16.068 1.00 87.19 91 HIS A O 1
ATOM 733 N N . VAL A 1 92 ? 11.500 5.967 -14.026 1.00 85.25 92 VAL A N 1
ATOM 734 C CA . VAL A 1 92 ? 10.773 4.933 -13.280 1.00 85.25 92 VAL A CA 1
ATOM 735 C C . VAL A 1 92 ? 9.853 5.573 -12.253 1.00 85.25 92 VAL A C 1
ATOM 737 O O . VAL A 1 92 ? 10.229 6.526 -11.574 1.00 85.25 92 VAL A O 1
ATOM 740 N N . LYS A 1 93 ? 8.641 5.038 -12.131 1.00 84.06 93 LYS A N 1
ATOM 741 C CA . LYS A 1 93 ? 7.656 5.424 -11.121 1.00 84.06 93 LYS A CA 1
ATOM 742 C C . LYS A 1 93 ? 7.265 4.161 -10.363 1.00 84.06 93 LYS A C 1
ATOM 744 O O . LYS A 1 93 ? 6.835 3.196 -10.988 1.00 84.06 93 LYS A O 1
ATOM 749 N N . MET A 1 94 ? 7.422 4.157 -9.042 1.00 79.44 94 MET A N 1
ATOM 750 C CA . MET A 1 94 ? 6.887 3.078 -8.210 1.00 79.44 94 MET A CA 1
ATOM 751 C C . MET A 1 94 ? 5.482 3.425 -7.738 1.00 79.44 94 MET A C 1
ATOM 753 O O . MET A 1 94 ? 5.197 4.571 -7.395 1.00 79.44 94 MET A O 1
ATOM 757 N N . VAL A 1 95 ? 4.617 2.418 -7.724 1.00 83.56 95 VAL A N 1
ATOM 758 C CA . VAL A 1 95 ? 3.248 2.504 -7.219 1.00 83.56 95 VAL A CA 1
ATOM 759 C C . VAL A 1 95 ? 3.068 1.341 -6.254 1.00 83.56 95 VAL A C 1
ATOM 761 O O . VAL A 1 95 ? 3.425 0.207 -6.580 1.00 83.56 95 VAL A O 1
ATOM 764 N N . CYS A 1 96 ? 2.585 1.627 -5.048 1.00 83.19 96 CYS A N 1
ATOM 765 C CA . CYS A 1 96 ? 2.304 0.580 -4.077 1.00 83.19 96 CYS A CA 1
ATOM 766 C C . CYS A 1 96 ? 1.001 -0.141 -4.425 1.00 83.19 96 CYS A C 1
ATOM 768 O O . CYS A 1 96 ? 0.058 0.460 -4.931 1.00 83.19 96 CYS A O 1
ATOM 770 N N . GLU A 1 97 ? 0.955 -1.440 -4.136 1.00 85.50 97 GLU A N 1
ATOM 771 C CA . GLU A 1 97 ? -0.283 -2.216 -4.196 1.00 85.50 97 GLU A CA 1
ATOM 772 C C . GLU A 1 97 ? -1.278 -1.721 -3.132 1.00 85.50 97 GLU A C 1
ATOM 774 O O . GLU A 1 97 ? -0.871 -1.210 -2.084 1.00 85.50 97 GLU A O 1
ATOM 779 N N . ASP A 1 98 ? -2.576 -1.916 -3.370 1.00 86.94 98 ASP A N 1
ATOM 780 C CA . ASP A 1 98 ? -3.637 -1.521 -2.443 1.00 86.94 98 ASP A CA 1
ATOM 781 C C . ASP A 1 98 ? -3.367 -2.005 -1.006 1.00 86.94 98 ASP A C 1
ATOM 783 O O . ASP A 1 98 ? -3.146 -3.188 -0.726 1.00 86.94 98 ASP A O 1
ATOM 787 N N . GLY A 1 99 ? -3.403 -1.065 -0.060 1.00 88.38 99 GLY A N 1
ATOM 788 C CA . GLY A 1 99 ? -3.144 -1.330 1.355 1.00 88.38 99 GLY A CA 1
ATOM 789 C C . GLY A 1 99 ? -1.662 -1.393 1.741 1.00 88.38 99 GLY A C 1
ATOM 790 O O . GLY A 1 99 ? -1.357 -1.685 2.902 1.00 88.38 99 GLY A O 1
ATOM 791 N N . TYR A 1 100 ? -0.743 -1.114 0.815 1.00 87.25 100 TYR A N 1
ATOM 792 C CA . TYR A 1 100 ? 0.669 -0.868 1.093 1.00 87.25 100 TYR A CA 1
ATOM 793 C C . TYR A 1 100 ? 1.007 0.611 0.908 1.00 87.25 100 TYR A C 1
ATOM 795 O O . TYR A 1 100 ? 0.540 1.268 -0.015 1.00 87.25 100 TYR A O 1
ATOM 803 N N . TYR A 1 101 ? 1.827 1.126 1.813 1.00 86.50 101 TYR A N 1
ATOM 804 C CA . TYR A 1 101 ? 2.185 2.534 1.935 1.00 86.50 101 TYR A CA 1
ATOM 805 C C . TYR A 1 101 ? 3.673 2.653 2.251 1.00 86.50 101 TYR A C 1
ATOM 807 O O . TYR A 1 101 ? 4.349 1.635 2.397 1.00 86.50 101 TYR A O 1
ATOM 815 N N . ASP A 1 102 ? 4.123 3.892 2.462 1.00 80.50 102 ASP A N 1
ATOM 816 C CA . ASP A 1 102 ? 5.515 4.306 2.640 1.00 80.50 102 ASP A CA 1
ATOM 817 C C . ASP A 1 102 ? 6.343 4.305 1.349 1.00 80.50 102 ASP A C 1
ATOM 819 O O . ASP A 1 102 ? 5.904 3.872 0.286 1.00 80.50 102 ASP A O 1
ATOM 823 N N . THR A 1 103 ? 7.566 4.825 1.443 1.00 77.69 103 THR A N 1
ATOM 824 C CA . THR A 1 103 ? 8.472 5.011 0.303 1.00 77.69 103 THR A CA 1
ATOM 825 C C . THR A 1 103 ? 9.015 3.717 -0.306 1.00 77.69 103 THR A C 1
ATOM 827 O O . THR A 1 103 ? 9.653 3.753 -1.353 1.00 77.69 103 THR A O 1
ATOM 830 N N . SER A 1 104 ? 8.787 2.581 0.345 1.00 75.38 104 SER A N 1
ATOM 831 C CA . SER A 1 104 ? 9.273 1.248 -0.015 1.00 75.38 104 SER A CA 1
ATOM 832 C C . SER A 1 104 ? 8.148 0.230 -0.232 1.00 75.38 104 SER A C 1
ATOM 834 O O . SER A 1 104 ? 8.430 -0.943 -0.496 1.00 75.38 104 SER A O 1
ATOM 836 N N . CYS A 1 105 ? 6.886 0.659 -0.104 1.00 81.94 105 CYS A N 1
ATOM 837 C CA . CYS A 1 105 ? 5.701 -0.194 -0.091 1.00 81.94 105 CYS A CA 1
ATOM 838 C C . CYS A 1 105 ? 5.803 -1.347 0.927 1.00 81.94 105 CYS A C 1
ATOM 840 O O . CYS A 1 105 ? 5.285 -2.446 0.698 1.00 81.94 105 CYS A O 1
ATOM 842 N N . ALA A 1 106 ? 6.520 -1.135 2.036 1.00 81.75 106 ALA A N 1
ATOM 843 C CA . ALA A 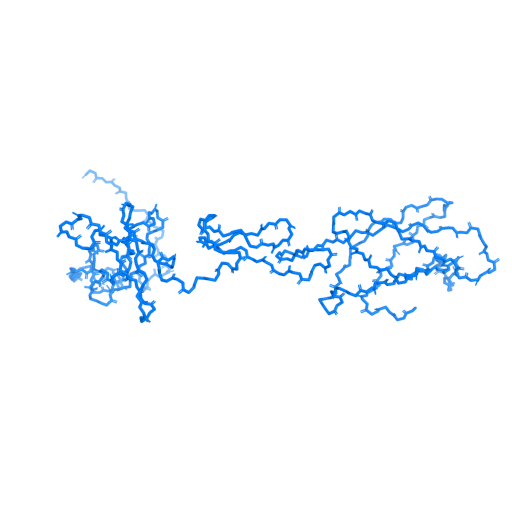1 106 ? 6.744 -2.158 3.055 1.00 81.75 106 ALA A CA 1
ATOM 844 C C . ALA A 1 106 ? 5.663 -2.122 4.141 1.00 81.75 106 ALA A C 1
ATOM 846 O O . ALA A 1 106 ? 5.290 -3.162 4.696 1.00 81.75 106 ALA A O 1
ATOM 847 N N . LYS A 1 107 ? 5.125 -0.938 4.433 1.00 85.56 107 LYS A N 1
ATOM 848 C CA . LYS A 1 107 ? 4.122 -0.746 5.471 1.00 85.56 107 LYS A CA 1
ATOM 849 C C . LYS A 1 107 ? 2.728 -1.105 4.984 1.00 85.56 107 LYS A C 1
ATOM 851 O O . LYS A 1 107 ? 2.173 -0.477 4.092 1.00 85.56 107 LYS A O 1
ATOM 856 N N . LYS A 1 108 ? 2.131 -2.104 5.631 1.00 88.00 108 LYS A N 1
ATOM 857 C CA . LYS A 1 108 ? 0.766 -2.554 5.351 1.00 88.00 108 LYS A CA 1
ATOM 858 C C . LYS A 1 108 ? -0.246 -1.857 6.260 1.00 88.00 108 LYS A C 1
ATOM 860 O O . LYS A 1 108 ? -0.132 -1.944 7.484 1.00 88.00 108 LYS A O 1
ATOM 865 N N . CYS A 1 109 ? -1.283 -1.262 5.680 1.00 88.31 109 CYS A N 1
ATOM 866 C CA . CYS A 1 109 ? -2.448 -0.759 6.398 1.00 88.31 109 CYS A CA 1
ATOM 867 C C . CYS A 1 109 ? -3.730 -1.087 5.622 1.00 88.31 109 CYS A C 1
ATOM 869 O O . CYS A 1 109 ? -3.869 -0.763 4.454 1.00 88.31 109 CYS A O 1
ATOM 871 N N . ILE A 1 110 ? -4.685 -1.756 6.265 1.00 87.81 110 ILE A N 1
ATOM 872 C CA . ILE A 1 110 ? -6.003 -2.017 5.678 1.00 87.81 110 ILE A CA 1
ATOM 873 C C . ILE A 1 110 ? -7.020 -1.440 6.649 1.00 87.81 110 ILE A C 1
ATOM 875 O O . ILE A 1 110 ? -7.071 -1.867 7.805 1.00 87.81 110 ILE A O 1
ATOM 879 N N . ALA A 1 111 ? -7.789 -0.450 6.198 1.00 83.19 111 ALA A N 1
ATOM 880 C CA . ALA A 1 111 ? -8.774 0.220 7.033 1.00 83.19 111 ALA A CA 1
ATOM 881 C C . ALA A 1 111 ? -9.779 -0.789 7.606 1.00 83.19 111 ALA A C 1
ATOM 883 O O . ALA A 1 111 ? -10.258 -1.688 6.910 1.00 83.19 111 ALA A O 1
ATOM 884 N N . LYS A 1 112 ? -10.124 -0.621 8.883 1.00 76.94 112 LYS A N 1
ATOM 885 C CA . LYS A 1 112 ? -11.105 -1.459 9.570 1.00 76.94 112 LYS A CA 1
ATOM 886 C C . LYS A 1 112 ? -12.270 -0.585 10.011 1.00 76.94 112 LYS A C 1
ATOM 888 O O . LYS A 1 112 ? -12.125 0.268 10.887 1.00 76.94 112 LYS A O 1
ATOM 893 N N . ILE A 1 113 ? -13.429 -0.815 9.392 1.00 72.62 113 ILE A N 1
ATOM 894 C CA . ILE A 1 113 ? -14.655 -0.032 9.598 1.00 72.62 113 ILE A CA 1
ATOM 895 C C . ILE A 1 113 ? -14.979 0.061 11.092 1.00 72.62 113 ILE A C 1
ATOM 897 O O . ILE A 1 113 ? -15.156 -0.960 11.750 1.00 72.62 113 ILE A O 1
ATOM 901 N N . GLY A 1 114 ? -15.074 1.289 11.610 1.00 68.56 114 GLY A N 1
ATOM 902 C CA . GLY A 1 114 ? -15.392 1.565 13.015 1.00 68.56 114 GLY A CA 1
ATOM 903 C C . GLY A 1 114 ? -14.217 1.460 13.992 1.00 68.56 114 GLY A C 1
ATOM 904 O O . GLY A 1 114 ? -14.429 1.675 15.176 1.00 68.56 114 GLY A O 1
ATOM 905 N N . PHE A 1 115 ? -13.007 1.148 13.515 1.00 70.38 115 PHE A N 1
ATOM 906 C CA . PHE A 1 115 ? -11.805 1.031 14.347 1.00 70.38 115 PHE A CA 1
ATOM 907 C C . PHE A 1 115 ? -10.730 2.035 13.938 1.00 70.38 115 PHE A C 1
ATOM 909 O O . PHE A 1 115 ? -10.270 2.812 14.767 1.00 70.38 115 PHE A O 1
ATOM 916 N N . TYR A 1 116 ? -10.306 2.009 12.673 1.00 78.06 116 TYR A N 1
ATOM 917 C CA . TYR A 1 116 ? -9.287 2.921 12.155 1.00 78.06 116 TYR A CA 1
ATOM 918 C C . TYR A 1 116 ? -9.304 3.004 10.627 1.00 78.06 116 TYR A C 1
ATOM 920 O O . TYR A 1 116 ? -9.704 2.067 9.931 1.00 78.06 116 TYR A O 1
ATOM 928 N N . THR A 1 117 ? -8.821 4.132 10.121 1.00 86.38 117 THR A N 1
ATOM 929 C CA . THR A 1 117 ? -8.491 4.381 8.714 1.00 86.38 117 THR A CA 1
ATOM 930 C C . THR A 1 117 ? -6.971 4.454 8.539 1.00 86.38 117 THR A C 1
ATOM 932 O O . THR A 1 117 ? -6.234 4.352 9.521 1.00 86.38 117 THR A O 1
ATOM 935 N N . CYS A 1 118 ? -6.494 4.553 7.301 1.00 87.94 118 CYS A N 1
ATOM 936 C CA . CYS A 1 118 ? -5.072 4.650 6.971 1.00 87.94 118 CYS A CA 1
ATOM 937 C C . CYS A 1 118 ? -4.798 6.038 6.388 1.00 87.94 118 CYS A C 1
ATOM 939 O O . CYS A 1 118 ? -5.543 6.469 5.508 1.00 87.94 118 CYS A O 1
ATOM 941 N N . ASP A 1 119 ? -3.769 6.728 6.876 1.00 87.25 119 ASP A N 1
ATOM 942 C CA . ASP A 1 119 ? -3.296 7.974 6.266 1.00 87.25 119 ASP A CA 1
ATOM 943 C C . ASP A 1 119 ? -2.469 7.708 4.990 1.00 87.25 119 ASP A C 1
ATOM 945 O O . ASP A 1 119 ? -2.240 6.560 4.603 1.00 87.25 119 ASP A O 1
ATOM 949 N N . GLU A 1 120 ? -1.994 8.775 4.344 1.00 85.31 120 GLU A N 1
ATOM 950 C CA . GLU A 1 120 ? -1.151 8.714 3.136 1.00 85.31 120 GLU A CA 1
ATOM 951 C C . GLU A 1 120 ? 0.180 7.963 3.337 1.00 85.31 120 GLU A C 1
ATOM 953 O O . GLU A 1 120 ? 0.737 7.402 2.397 1.00 85.31 120 GLU A O 1
ATOM 958 N N . ASN A 1 121 ? 0.664 7.881 4.576 1.00 86.38 121 ASN A N 1
ATOM 959 C CA . ASN A 1 121 ? 1.878 7.167 4.961 1.00 86.38 121 ASN A CA 1
ATOM 960 C C . ASN A 1 121 ? 1.565 5.781 5.554 1.00 86.38 121 ASN A C 1
ATOM 962 O O . ASN A 1 121 ? 2.446 5.142 6.140 1.00 86.38 121 ASN A O 1
AT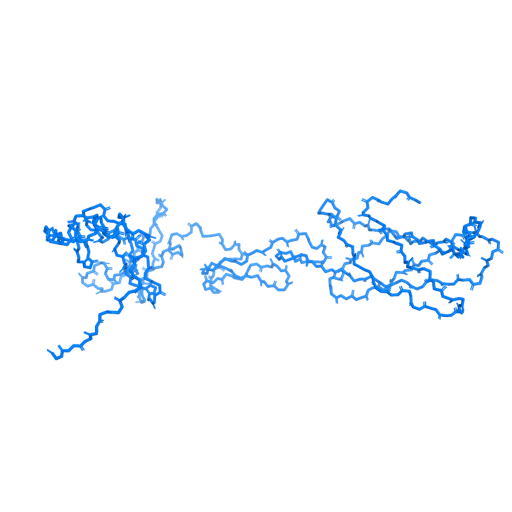OM 966 N N . GLY A 1 122 ? 0.313 5.323 5.492 1.00 87.50 122 GLY A N 1
ATOM 967 C CA . GLY A 1 122 ? -0.160 4.072 6.079 1.00 87.50 122 GLY A CA 1
ATOM 968 C C . GLY A 1 122 ? -0.161 4.026 7.609 1.00 87.50 122 GLY A C 1
ATOM 969 O O . GLY A 1 122 ? -0.191 2.933 8.177 1.00 87.50 122 GLY A O 1
ATOM 970 N N . ASN A 1 123 ? -0.064 5.157 8.314 1.00 87.19 123 ASN A N 1
ATOM 971 C CA . ASN A 1 123 ? -0.344 5.208 9.752 1.00 87.19 123 ASN A CA 1
ATOM 972 C C . ASN A 1 123 ? -1.836 5.000 9.997 1.00 87.19 123 ASN A C 1
ATOM 974 O O . ASN A 1 123 ? -2.682 5.418 9.208 1.00 87.19 123 ASN A O 1
ATOM 978 N N . ARG A 1 124 ? -2.165 4.374 11.127 1.00 85.25 124 ARG A N 1
ATOM 979 C CA . ARG A 1 124 ? -3.557 4.193 11.527 1.00 85.25 124 ARG A CA 1
ATOM 980 C C . ARG A 1 124 ? -4.090 5.490 12.128 1.00 85.25 124 ARG A C 1
ATOM 982 O O . ARG A 1 124 ? -3.534 5.987 13.101 1.00 85.25 124 ARG A O 1
ATOM 989 N N . ILE A 1 125 ? -5.194 5.989 11.583 1.00 84.69 125 ILE A N 1
ATOM 990 C CA . ILE A 1 125 ? -5.999 7.056 12.180 1.00 84.69 125 ILE A CA 1
ATOM 991 C C . ILE A 1 125 ? -7.202 6.387 12.840 1.00 84.69 125 ILE A C 1
ATOM 993 O O . ILE A 1 125 ? -8.104 5.898 12.153 1.00 84.69 125 ILE A O 1
ATOM 997 N N . CYS A 1 126 ? -7.208 6.301 14.166 1.00 78.56 126 CYS A N 1
ATOM 998 C CA . CYS A 1 126 ? -8.262 5.595 14.884 1.00 78.56 126 CYS A CA 1
ATOM 999 C C . CYS A 1 126 ? -9.607 6.341 14.823 1.00 78.56 126 CYS A C 1
ATOM 1001 O O . CYS A 1 126 ? -9.657 7.568 14.779 1.00 78.56 126 CYS A O 1
ATOM 1003 N N . VAL A 1 127 ? -10.710 5.592 14.844 1.00 73.81 127 VAL A N 1
ATOM 1004 C CA . VAL A 1 127 ? -12.079 6.117 14.827 1.00 73.81 127 VAL A CA 1
ATOM 1005 C C . VAL A 1 127 ? -12.788 5.692 16.118 1.00 73.81 127 VAL A C 1
ATOM 1007 O O . VAL A 1 127 ? -12.888 4.490 16.361 1.00 73.81 127 VAL A O 1
ATOM 1010 N N . PRO A 1 128 ? -13.330 6.628 16.923 1.00 67.81 128 PRO A N 1
ATOM 1011 C CA . PRO A 1 128 ? -13.138 8.083 16.842 1.00 67.81 128 PRO A CA 1
ATOM 1012 C C . PRO A 1 128 ? -11.675 8.482 17.129 1.00 67.81 128 PRO A C 1
ATOM 1014 O O . PRO A 1 128 ? -10.964 7.739 17.802 1.00 67.81 128 PRO A O 1
ATOM 1017 N N . GLU A 1 129 ? -11.250 9.667 16.666 1.00 59.06 129 GLU A N 1
ATOM 1018 C CA . GLU A 1 129 ? -9.870 10.224 16.712 1.00 59.06 129 GLU A CA 1
ATOM 1019 C C . GLU A 1 129 ? -9.286 10.453 18.130 1.00 59.06 129 GLU A C 1
ATOM 1021 O O . GLU A 1 129 ? -8.359 11.230 18.329 1.00 59.06 129 GLU A O 1
ATOM 1026 N N . LYS A 1 130 ? -9.840 9.795 19.152 1.00 60.00 130 LYS A N 1
ATOM 1027 C CA . LYS A 1 130 ? -9.469 9.911 20.570 1.00 60.00 130 LYS A CA 1
ATOM 1028 C C . LYS A 1 130 ? -8.696 8.702 21.108 1.00 60.00 130 LYS A C 1
ATOM 1030 O O . LYS A 1 130 ? -8.440 8.638 22.307 1.00 60.00 130 LYS A O 1
ATOM 1035 N N . LEU A 1 131 ? -8.376 7.728 20.260 1.00 60.38 131 LEU A N 1
ATOM 1036 C CA . LEU A 1 131 ? -7.680 6.506 20.663 1.00 60.38 131 LEU A CA 1
ATOM 1037 C C . LEU A 1 131 ? -6.148 6.654 20.561 1.00 60.38 131 LEU A C 1
ATOM 1039 O O . LEU A 1 131 ? -5.671 7.460 19.760 1.00 60.38 131 LEU A O 1
ATOM 1043 N N . PRO A 1 132 ? -5.374 5.875 21.343 1.00 61.91 132 PRO A N 1
ATOM 1044 C CA . PRO A 1 132 ? -3.915 5.834 21.248 1.00 61.91 132 PRO A CA 1
ATOM 1045 C C . PRO A 1 132 ? -3.412 5.457 19.836 1.00 61.91 132 PRO A C 1
ATOM 1047 O O . PRO A 1 132 ? -4.128 4.785 19.092 1.00 61.91 132 PRO A O 1
ATOM 1050 N N . PRO A 1 133 ? -2.169 5.832 19.468 1.00 58.59 133 PRO A N 1
ATOM 1051 C CA . PRO A 1 133 ? -1.629 5.705 18.104 1.00 58.59 133 PRO A CA 1
ATOM 1052 C C . PRO A 1 133 ? -1.468 4.267 17.570 1.00 58.59 133 PRO A C 1
ATOM 1054 O O . PRO A 1 133 ? -1.231 4.076 16.379 1.00 58.59 133 PRO A O 1
ATOM 1057 N N . ASP A 1 134 ? -1.602 3.241 18.408 1.00 60.91 134 ASP A N 1
ATOM 1058 C CA . ASP A 1 134 ? -1.560 1.829 18.009 1.00 60.91 134 ASP A CA 1
ATOM 1059 C C . ASP A 1 134 ? -2.952 1.239 17.699 1.00 60.91 134 ASP A C 1
ATOM 1061 O O . ASP A 1 134 ? -3.049 0.119 17.176 1.00 60.91 134 ASP A O 1
ATOM 1065 N N . CYS A 1 135 ? -4.027 1.991 17.975 1.00 68.25 135 CYS A N 1
ATOM 1066 C CA . CYS A 1 135 ? -5.422 1.542 17.963 1.00 68.25 135 CYS A CA 1
ATOM 1067 C C . CYS A 1 135 ? -5.613 0.173 18.658 1.00 68.25 135 CYS A C 1
ATOM 1069 O O . CYS A 1 135 ? -6.532 -0.580 18.307 1.00 68.25 135 CYS A O 1
ATOM 1071 N N . GLN A 1 136 ? -4.737 -0.182 19.611 1.00 58.50 136 GLN A N 1
ATOM 1072 C CA . GLN A 1 136 ? -4.862 -1.409 20.388 1.00 58.50 136 GLN A CA 1
ATOM 1073 C C . GLN A 1 136 ? -5.942 -1.203 21.441 1.00 58.50 136 GLN A C 1
ATOM 1075 O O . GLN A 1 136 ? -5.749 -0.627 22.508 1.00 58.50 136 GLN A O 1
ATOM 1080 N N . LEU A 1 137 ? -7.128 -1.692 21.111 1.00 59.94 137 LEU A N 1
ATOM 1081 C CA . LEU A 1 137 ? -8.240 -1.773 22.034 1.00 59.94 137 LEU A CA 1
ATOM 1082 C C . LEU A 1 137 ? -8.035 -3.030 22.880 1.00 59.94 137 LEU A C 1
ATOM 1084 O O . LEU A 1 137 ? -8.541 -4.079 22.517 1.00 59.94 137 LEU A O 1
ATOM 1088 N N . ASP A 1 138 ? -7.302 -2.947 23.985 1.00 61.94 138 ASP A N 1
ATOM 1089 C CA . ASP A 1 138 ? -7.541 -3.803 25.166 1.00 61.94 138 ASP A CA 1
ATOM 1090 C C . ASP A 1 138 ? -8.221 -3.012 26.287 1.00 61.94 138 ASP A C 1
ATOM 1092 O O . ASP A 1 138 ? -8.294 -3.419 27.449 1.00 61.94 138 ASP A O 1
ATOM 1096 N N . ASP A 1 139 ? -8.752 -1.850 25.922 1.00 67.12 139 ASP A N 1
ATOM 1097 C CA . ASP A 1 139 ? -9.666 -1.110 26.756 1.00 67.12 139 ASP A CA 1
ATOM 1098 C C . ASP A 1 139 ? -11.112 -1.552 26.457 1.00 67.12 139 ASP A C 1
ATOM 1100 O O . ASP A 1 139 ? -11.639 -1.261 25.374 1.00 67.12 139 ASP A O 1
ATOM 1104 N N . PRO A 1 140 ? -11.768 -2.268 27.385 1.00 71.25 140 PRO A N 1
ATOM 1105 C CA . PRO A 1 140 ? -13.156 -2.681 27.227 1.00 71.25 140 PRO A CA 1
ATOM 1106 C C . PRO A 1 140 ? -14.101 -1.480 27.078 1.00 71.25 140 PRO A C 1
ATOM 1108 O O . PRO A 1 140 ? -15.079 -1.585 26.342 1.00 71.25 140 PRO A O 1
ATOM 1111 N N . CYS A 1 141 ? -13.781 -0.312 27.651 1.00 74.81 141 CYS A N 1
ATOM 1112 C CA . CYS A 1 141 ? -14.574 0.911 27.489 1.00 74.81 141 CYS A CA 1
ATOM 1113 C C . CYS A 1 141 ? -14.589 1.457 26.062 1.00 74.81 141 CYS A C 1
ATOM 1115 O O . CYS A 1 141 ? -15.498 2.193 25.679 1.00 74.81 141 CYS A O 1
ATOM 1117 N N . LEU A 1 142 ? -13.574 1.108 25.277 1.00 69.38 142 LEU A N 1
ATOM 1118 C CA . LEU A 1 142 ? -13.448 1.535 23.894 1.00 69.38 142 LEU A CA 1
ATOM 1119 C C . LEU A 1 142 ? -13.969 0.462 22.926 1.00 69.38 142 LEU A C 1
ATOM 1121 O O . LEU A 1 142 ? -14.542 0.814 21.896 1.00 69.38 142 LEU A O 1
ATOM 1125 N N . LYS A 1 143 ? -13.831 -0.833 23.264 1.00 67.62 143 LYS A N 1
ATOM 1126 C CA . LYS A 1 143 ? -14.488 -1.936 22.525 1.00 67.62 143 LYS A CA 1
ATOM 1127 C C . LYS A 1 143 ? -16.005 -1.810 22.578 1.00 67.62 143 LYS A C 1
ATOM 1129 O O . LYS A 1 143 ? -16.687 -2.022 21.581 1.00 67.62 143 LYS A O 1
ATOM 1134 N N . GLU A 1 144 ? -16.509 -1.447 23.746 1.00 72.81 144 GLU A N 1
ATOM 1135 C CA . GLU A 1 144 ? -17.926 -1.363 24.024 1.00 72.81 144 GLU A CA 1
ATOM 1136 C C . GLU A 1 144 ? -18.216 -0.038 24.750 1.00 72.81 144 GLU A C 1
ATOM 1138 O O . GLU A 1 144 ? -18.189 0.039 25.980 1.00 72.81 144 GLU A O 1
ATOM 1143 N N . PRO A 1 145 ? -18.468 1.053 24.014 1.00 73.12 145 PRO A N 1
ATOM 1144 C CA . PRO A 1 145 ? -18.746 2.342 24.633 1.00 73.12 145 PRO A CA 1
ATOM 1145 C C . PRO A 1 145 ? -20.080 2.327 25.395 1.00 73.12 145 PRO A C 1
ATOM 1147 O O . PRO A 1 145 ? -21.035 1.640 25.019 1.00 73.12 145 PRO A O 1
ATOM 1150 N N . CYS A 1 146 ? -20.156 3.097 26.480 1.00 82.00 146 CYS A N 1
ATOM 1151 C CA . CYS A 1 146 ? -21.405 3.335 27.206 1.00 82.00 146 CYS A CA 1
ATOM 1152 C C . CYS A 1 146 ? -22.396 4.168 26.373 1.00 82.00 146 CYS A C 1
ATOM 1154 O O . CYS A 1 146 ? -22.060 4.671 25.295 1.00 82.00 146 CYS A O 1
ATOM 1156 N N . ALA A 1 147 ? -23.633 4.292 26.855 1.00 81.06 147 ALA A N 1
ATOM 1157 C CA . ALA A 1 147 ? -24.612 5.195 26.263 1.00 81.06 147 ALA A CA 1
ATOM 1158 C C . ALA A 1 147 ? -24.119 6.654 26.302 1.00 81.06 147 ALA A C 1
ATOM 1160 O O . ALA A 1 147 ? -23.226 7.018 27.070 1.00 81.06 147 ALA A O 1
ATOM 1161 N N . GLU A 1 148 ? -24.689 7.498 25.445 1.00 72.44 148 GLU A N 1
ATOM 1162 C CA . GLU A 1 148 ? -24.319 8.911 25.384 1.00 72.44 148 GLU A CA 1
ATOM 1163 C C . GLU A 1 148 ? -24.584 9.593 26.739 1.00 72.44 148 GLU A C 1
ATOM 1165 O O . GLU A 1 148 ? -25.661 9.450 27.314 1.00 72.44 148 GLU A O 1
ATOM 1170 N N . GLY A 1 149 ? -23.576 10.286 27.279 1.00 76.25 149 GLY A N 1
ATOM 1171 C CA . GLY A 1 149 ? -23.635 10.917 28.605 1.00 76.25 149 GLY A CA 1
ATOM 1172 C C . GLY A 1 149 ? -23.261 10.015 29.791 1.00 76.25 149 GLY A C 1
ATOM 1173 O O . GLY A 1 149 ? -23.164 10.517 30.908 1.00 76.25 149 GLY A O 1
ATOM 1174 N N . ALA A 1 150 ? -23.002 8.721 29.579 1.00 85.94 150 ALA A N 1
ATOM 1175 C CA . ALA A 1 150 ? -22.517 7.817 30.623 1.00 85.94 150 ALA A CA 1
ATOM 1176 C C . ALA A 1 150 ? -20.978 7.813 30.717 1.00 85.94 150 ALA A C 1
ATOM 1178 O O . ALA A 1 150 ? -20.271 7.897 29.709 1.00 85.94 150 ALA A O 1
ATOM 1179 N N . THR A 1 151 ? -20.454 7.667 31.935 1.00 85.12 151 THR A N 1
ATOM 1180 C CA . THR A 1 151 ? -19.015 7.517 32.203 1.00 85.12 151 THR A CA 1
ATOM 1181 C C . THR A 1 151 ? -18.635 6.040 32.173 1.00 85.12 151 THR A C 1
ATOM 1183 O O . THR A 1 151 ? -19.288 5.232 32.828 1.00 85.12 151 THR A O 1
ATOM 1186 N N . CYS A 1 152 ? -17.579 5.677 31.442 1.00 85.06 152 CYS A N 1
ATOM 1187 C CA . CYS A 1 152 ? -17.062 4.308 31.442 1.00 85.06 152 CYS A CA 1
ATOM 1188 C C . CYS A 1 152 ? -15.879 4.148 32.400 1.00 85.06 152 CYS A C 1
ATOM 1190 O O . CYS A 1 152 ? -14.948 4.951 32.375 1.00 85.06 152 CYS A O 1
ATOM 1192 N N . GLU A 1 153 ? -15.899 3.083 33.196 1.00 87.38 153 GLU A N 1
ATOM 1193 C CA . GLU A 1 153 ? -14.832 2.676 34.105 1.00 87.38 153 GLU A CA 1
ATOM 1194 C C . GLU A 1 153 ? -14.313 1.284 33.713 1.00 87.38 153 GLU A C 1
ATOM 1196 O O . GLU A 1 153 ? -15.084 0.330 33.579 1.00 87.38 153 GLU A O 1
ATOM 1201 N N . LYS A 1 154 ? -12.996 1.159 33.528 1.00 84.12 154 LYS A N 1
ATOM 1202 C CA . LYS A 1 154 ? -12.334 -0.122 33.256 1.00 84.12 154 LYS A CA 1
ATOM 1203 C C . LYS A 1 154 ? -12.148 -0.906 34.556 1.00 84.12 154 LYS A C 1
ATOM 1205 O O . LYS A 1 154 ? -11.606 -0.374 35.522 1.00 84.12 154 LYS A O 1
ATOM 1210 N N . LEU A 1 155 ? -12.532 -2.180 34.552 1.00 83.62 155 LEU A N 1
ATOM 1211 C CA . LEU A 1 155 ? -12.383 -3.087 35.689 1.00 83.62 155 LEU A CA 1
ATOM 1212 C C . LEU A 1 155 ? -11.091 -3.916 35.581 1.00 83.62 155 LEU A C 1
ATOM 1214 O O . LEU A 1 155 ? -10.517 -4.102 34.504 1.00 83.62 155 LEU A O 1
ATOM 1218 N N . THR A 1 156 ? -10.602 -4.400 36.723 1.00 81.69 156 THR A N 1
ATOM 1219 C CA . THR A 1 156 ? -9.330 -5.138 36.838 1.00 81.69 156 THR A CA 1
ATOM 1220 C C . THR A 1 156 ? -9.355 -6.521 36.188 1.00 81.69 156 THR A C 1
ATOM 1222 O O . THR A 1 156 ? -8.299 -7.050 35.854 1.00 81.69 156 THR A O 1
ATOM 1225 N N . ASP A 1 157 ? -10.539 -7.092 35.973 1.00 78.94 157 ASP A N 1
ATOM 1226 C CA . ASP A 1 157 ? -10.763 -8.361 35.271 1.00 78.94 157 ASP A CA 1
ATOM 1227 C C . ASP A 1 157 ? -10.788 -8.213 33.736 1.00 78.94 157 ASP A C 1
ATOM 1229 O O . ASP A 1 157 ? -10.993 -9.191 33.019 1.00 78.94 157 ASP A O 1
ATOM 1233 N N . GLY A 1 158 ? -10.566 -6.998 33.222 1.00 71.25 158 GLY A N 1
ATOM 1234 C CA . GLY A 1 158 ? -10.614 -6.697 31.793 1.00 71.25 158 GLY A CA 1
ATOM 1235 C C . GLY A 1 158 ? -12.019 -6.412 31.259 1.00 71.25 158 GLY A C 1
ATOM 1236 O O . GLY A 1 158 ? -12.160 -6.218 30.052 1.00 71.25 158 GLY A O 1
ATOM 1237 N N . SER A 1 159 ? -13.036 -6.349 32.123 1.00 79.50 159 SER A N 1
ATOM 1238 C CA . SER A 1 159 ? -14.390 -5.900 31.784 1.00 79.50 159 SER A CA 1
ATOM 1239 C C . SER A 1 159 ? -14.572 -4.387 32.010 1.00 79.50 159 SER A C 1
ATOM 1241 O O . SER A 1 159 ? -13.629 -3.666 32.352 1.00 79.50 159 SER A O 1
ATOM 1243 N N . ARG A 1 160 ? -15.784 -3.869 31.780 1.00 85.88 160 ARG A N 1
ATOM 1244 C CA . ARG A 1 160 ? -16.128 -2.446 31.953 1.00 85.88 160 ARG A CA 1
ATOM 1245 C C . ARG A 1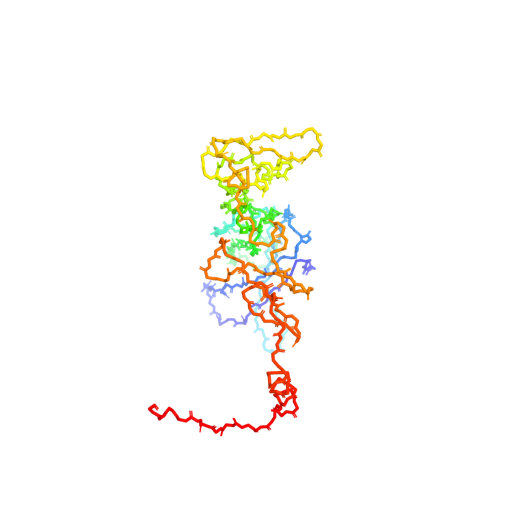 160 ? -17.382 -2.263 32.800 1.00 85.88 160 ARG A C 1
ATOM 1247 O O . ARG A 1 160 ? -18.265 -3.121 32.817 1.00 85.88 160 ARG A O 1
ATOM 1254 N N . LYS A 1 161 ? -17.519 -1.077 33.386 1.00 85.88 161 LYS A N 1
ATOM 1255 C CA . LYS A 1 161 ? -18.733 -0.595 34.045 1.00 85.88 161 LYS A CA 1
ATOM 1256 C C . LYS A 1 161 ? -19.155 0.752 33.461 1.00 85.88 161 LYS A C 1
ATOM 1258 O O . LYS A 1 161 ? -18.313 1.619 33.249 1.00 85.88 161 LYS A O 1
ATOM 1263 N N . CYS A 1 162 ? -20.451 0.928 33.214 1.00 86.19 162 CYS A N 1
ATOM 1264 C CA . CYS A 1 162 ? -21.020 2.215 32.816 1.00 86.19 162 CYS A CA 1
ATOM 1265 C C . CYS A 1 162 ? -21.719 2.864 34.007 1.00 86.19 162 CYS A C 1
ATOM 1267 O O . CYS A 1 162 ? -22.495 2.212 34.702 1.00 86.19 162 CYS A O 1
ATOM 1269 N N . ILE A 1 163 ? -21.437 4.142 34.240 1.00 87.56 163 ILE A N 1
ATOM 1270 C CA . ILE A 1 163 ? -21.984 4.941 35.336 1.00 87.56 163 ILE A CA 1
ATOM 1271 C C . ILE A 1 163 ? -22.796 6.087 34.731 1.00 87.56 163 ILE A C 1
ATOM 1273 O O . ILE A 1 163 ? -22.266 6.896 33.967 1.00 87.56 163 ILE A O 1
ATOM 1277 N N . CYS A 1 164 ? -24.079 6.158 35.071 1.00 84.88 164 CYS A N 1
ATOM 1278 C CA . CYS A 1 164 ? -24.994 7.213 34.647 1.00 84.88 164 CYS A CA 1
ATOM 1279 C C . CYS A 1 164 ? -26.170 7.330 35.624 1.00 84.88 164 CYS A C 1
ATOM 1281 O O . CYS A 1 164 ? -26.438 6.412 36.396 1.00 84.88 164 CYS A O 1
ATOM 1283 N N . ASP A 1 165 ? -26.908 8.436 35.537 1.00 81.69 165 ASP A N 1
ATOM 1284 C CA . ASP A 1 165 ? -28.017 8.768 36.446 1.00 81.69 165 ASP A CA 1
ATOM 1285 C C . ASP A 1 165 ? -29.342 8.052 36.109 1.00 81.69 165 ASP A C 1
ATOM 1287 O O . ASP A 1 165 ? -30.408 8.406 36.619 1.00 81.69 165 ASP A O 1
ATOM 1291 N N . ALA A 1 166 ? -29.317 7.061 35.213 1.00 71.25 166 ALA A N 1
ATOM 1292 C CA . ALA A 1 166 ? -30.518 6.336 34.822 1.00 71.25 166 ALA A CA 1
ATOM 1293 C C . ALA A 1 166 ? -30.994 5.418 35.959 1.00 71.25 166 ALA A C 1
ATOM 1295 O O . ALA A 1 166 ? -30.217 4.663 36.534 1.00 71.25 166 ALA A O 1
ATOM 1296 N N . THR A 1 167 ? -32.301 5.413 36.230 1.00 70.38 167 THR A N 1
ATOM 1297 C CA . THR A 1 167 ? -32.935 4.467 37.172 1.00 70.38 167 THR A CA 1
ATOM 1298 C C . THR A 1 167 ? -32.881 3.011 36.705 1.00 70.38 167 THR A C 1
ATOM 1300 O O . THR A 1 167 ? -33.163 2.105 37.483 1.00 70.38 167 THR A O 1
ATOM 1303 N N . ASP A 1 168 ? -32.540 2.792 35.437 1.00 72.00 168 ASP A N 1
ATOM 1304 C CA . ASP A 1 168 ? -32.409 1.492 34.796 1.00 72.00 168 ASP A CA 1
ATOM 1305 C C . ASP A 1 168 ? -30.996 1.374 34.216 1.00 72.00 168 ASP A C 1
ATOM 1307 O O . ASP A 1 168 ? -30.670 2.028 33.220 1.00 72.00 168 ASP A O 1
ATOM 1311 N N . GLU A 1 169 ? -30.159 0.547 34.850 1.00 67.69 169 GLU A N 1
ATOM 1312 C CA . GLU A 1 169 ? -28.760 0.328 34.461 1.00 67.69 169 GLU A CA 1
ATOM 1313 C C . GLU A 1 169 ? -28.628 -0.124 33.003 1.00 67.69 169 GLU A C 1
ATOM 1315 O O . GLU A 1 169 ? -27.641 0.209 32.350 1.00 67.69 169 GLU A O 1
ATOM 1320 N N . SER A 1 170 ? -29.632 -0.807 32.439 1.00 67.50 170 SER A N 1
ATOM 1321 C CA . SER A 1 170 ? -29.594 -1.250 31.041 1.00 67.50 170 SER A CA 1
ATOM 1322 C C . SER A 1 170 ? -29.543 -0.084 30.047 1.00 67.50 170 SER A C 1
ATOM 1324 O O . SER A 1 170 ? -28.927 -0.201 28.990 1.00 67.50 170 SER A O 1
ATOM 1326 N N . LYS A 1 171 ? -30.096 1.080 30.417 1.00 71.06 171 LYS A N 1
ATOM 1327 C CA . LYS A 1 171 ? -30.036 2.316 29.618 1.00 71.06 171 LYS A CA 1
ATOM 1328 C C . LYS A 1 171 ? -28.669 2.997 29.677 1.00 71.06 171 LYS A C 1
ATOM 1330 O O . LYS A 1 171 ? -28.401 3.891 28.880 1.00 71.06 171 LYS A O 1
ATOM 1335 N N . CYS A 1 172 ? -27.816 2.584 30.614 1.00 79.88 172 CYS A N 1
ATOM 1336 C CA . CYS A 1 172 ? -26.454 3.082 30.765 1.00 79.88 172 CYS A CA 1
ATOM 1337 C C . CYS A 1 172 ? -25.489 2.503 29.730 1.00 79.88 172 CYS A C 1
ATOM 1339 O O . CYS A 1 172 ? -24.464 3.103 29.391 1.00 79.88 172 CYS A O 1
ATOM 1341 N N . TYR A 1 173 ? -25.818 1.319 29.225 1.00 77.56 173 TYR A N 1
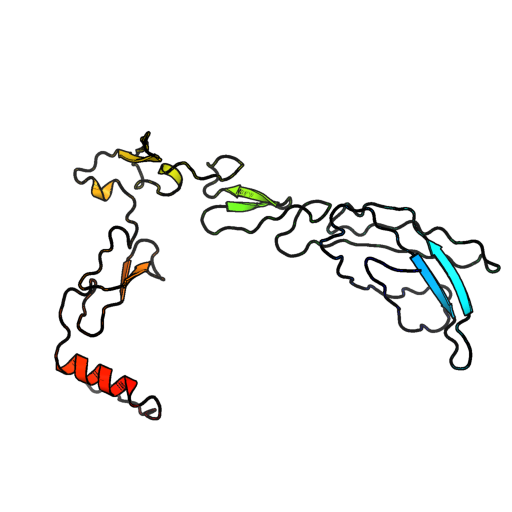ATOM 1342 C CA . TYR A 1 173 ? -25.049 0.624 28.215 1.00 77.56 173 TYR A CA 1
ATOM 1343 C C . TYR A 1 173 ? -25.621 0.949 26.837 1.00 77.56 173 TYR A C 1
ATOM 1345 O O . TYR A 1 173 ? -26.830 1.069 26.644 1.00 77.56 173 TYR A O 1
ATOM 1353 N N . LYS A 1 174 ? -24.743 1.100 25.844 1.00 69.62 174 LYS A N 1
ATOM 1354 C CA . LYS A 1 174 ? -25.181 1.211 24.457 1.00 69.62 174 LYS A CA 1
ATOM 1355 C C . LYS A 1 174 ? -25.813 -0.124 24.071 1.00 69.62 174 LYS A C 1
ATOM 1357 O O . LYS A 1 174 ? -25.151 -1.151 24.196 1.00 69.62 174 LYS A O 1
ATOM 1362 N N . HIS A 1 175 ? -27.074 -0.117 23.641 1.00 66.19 175 HIS A N 1
ATOM 1363 C CA . HIS A 1 175 ? -27.749 -1.348 23.245 1.00 66.19 175 HIS A CA 1
ATOM 1364 C C . HIS A 1 175 ? -26.996 -1.959 22.060 1.00 66.19 175 HIS A C 1
ATOM 1366 O O . HIS A 1 175 ? -26.995 -1.408 20.957 1.00 66.19 175 HIS A O 1
ATOM 1372 N N . ILE A 1 176 ? -26.309 -3.074 22.309 1.00 68.06 176 ILE A N 1
ATOM 1373 C CA . ILE A 1 176 ? -25.805 -3.935 21.248 1.00 68.06 176 ILE A CA 1
ATOM 1374 C C . ILE A 1 176 ? -27.020 -4.753 20.818 1.00 68.06 176 ILE A C 1
ATOM 1376 O O . ILE A 1 176 ? -27.577 -5.464 21.654 1.00 68.06 176 ILE A O 1
ATOM 1380 N N . PRO A 1 177 ? -27.478 -4.642 19.564 1.00 70.88 177 PRO A N 1
ATOM 1381 C CA . PRO A 1 177 ? -28.754 -5.222 19.152 1.00 70.88 177 PRO A CA 1
ATOM 1382 C C . PRO A 1 177 ? -28.889 -6.716 19.473 1.00 70.88 177 PRO A C 1
ATOM 1384 O O . PRO A 1 177 ? -29.957 -7.186 19.835 1.00 70.88 177 PRO A O 1
ATOM 1387 N N . CYS A 1 178 ? -27.789 -7.465 19.413 1.00 77.38 178 CYS A N 1
ATOM 1388 C CA . CYS A 1 178 ? -27.796 -8.908 19.630 1.00 77.38 178 CYS A CA 1
ATOM 1389 C C . CYS A 1 178 ? -27.191 -9.377 20.953 1.00 77.38 178 CYS A C 1
ATOM 1391 O O . CYS A 1 178 ? -27.002 -10.584 21.109 1.00 77.38 178 CYS A O 1
ATOM 1393 N N . GLU A 1 179 ? -26.881 -8.475 21.890 1.00 76.12 179 GLU A N 1
ATOM 1394 C CA . GLU A 1 179 ? -26.256 -8.854 23.159 1.00 76.12 179 GLU A CA 1
ATOM 1395 C C . GLU A 1 179 ? -26.900 -8.159 24.371 1.00 76.12 179 GLU A C 1
ATOM 1397 O O . GLU A 1 179 ? -26.830 -6.931 24.482 1.00 76.12 179 GLU A O 1
ATOM 1402 N N . PRO A 1 180 ? -27.503 -8.940 25.298 1.00 69.19 180 PRO A N 1
ATOM 1403 C CA . PRO A 1 180 ? -27.772 -10.385 25.189 1.00 69.19 180 PRO A CA 1
ATOM 1404 C C . PRO A 1 180 ? -28.755 -10.698 24.044 1.00 69.19 180 PRO A C 1
ATOM 1406 O O . PRO A 1 180 ? -29.560 -9.842 23.690 1.00 69.19 180 PRO A O 1
ATOM 1409 N N . ASN A 1 181 ? -28.695 -11.910 23.467 1.00 80.62 181 ASN A N 1
ATOM 1410 C CA . ASN A 1 181 ? -29.531 -12.282 22.313 1.00 80.62 181 ASN A CA 1
ATOM 1411 C C . ASN A 1 181 ? -31.027 -12.074 22.643 1.00 80.62 181 ASN A C 1
ATOM 1413 O O . ASN A 1 181 ? -31.559 -12.808 23.481 1.00 80.62 181 ASN A O 1
ATOM 1417 N N . PRO A 1 182 ? -31.712 -11.105 22.001 1.00 82.00 182 PRO A N 1
ATOM 1418 C CA . PRO A 1 182 ? -33.111 -10.800 22.297 1.00 82.00 182 PRO A CA 1
ATOM 1419 C C . PRO A 1 182 ? -34.083 -11.814 21.674 1.00 82.00 182 PRO A C 1
ATOM 1421 O O . PRO A 1 182 ? -35.273 -11.812 22.001 1.00 82.00 182 PRO A O 1
ATOM 1424 N N . CYS A 1 183 ? -33.600 -12.672 20.775 1.00 90.12 183 CYS A N 1
ATOM 1425 C CA . CYS A 1 183 ? -34.398 -13.638 20.038 1.00 90.12 183 CYS A CA 1
ATOM 1426 C C . CYS A 1 183 ? -34.647 -14.906 20.860 1.00 90.12 183 CYS A C 1
ATOM 1428 O O . CYS A 1 183 ? -33.745 -15.453 21.494 1.00 90.12 183 CYS A O 1
ATOM 1430 N N . LEU A 1 184 ? -35.879 -15.407 20.816 1.00 90.19 184 LEU A N 1
ATOM 1431 C CA . LEU A 1 184 ? -36.310 -16.582 21.567 1.00 90.19 184 LEU A CA 1
ATOM 1432 C C . LEU A 1 184 ? -36.337 -17.843 20.692 1.00 90.19 184 LEU A C 1
ATOM 1434 O O . LEU A 1 184 ? -36.186 -17.791 19.473 1.00 90.19 184 LEU A O 1
ATOM 1438 N N . ASN A 1 185 ? -36.515 -19.001 21.332 1.00 91.19 185 ASN A N 1
ATOM 1439 C CA . ASN A 1 185 ? -36.763 -20.287 20.666 1.00 91.19 185 ASN A CA 1
ATOM 1440 C C . ASN A 1 185 ? -35.681 -20.718 19.655 1.00 91.19 185 ASN A C 1
ATOM 1442 O O . ASN A 1 185 ? -35.968 -21.282 18.596 1.00 91.19 185 ASN A O 1
ATOM 1446 N N . GLY A 1 186 ? -34.416 -20.453 19.995 1.00 86.25 186 GLY A N 1
ATOM 1447 C CA . GLY A 1 186 ? -33.258 -20.839 19.182 1.00 86.25 186 GLY A CA 1
ATOM 1448 C C . GLY A 1 186 ? -33.053 -19.982 17.930 1.00 86.25 186 GLY A C 1
ATOM 1449 O O . GLY A 1 186 ? -32.273 -20.358 17.057 1.00 86.25 186 GLY A O 1
ATOM 1450 N N . ALA A 1 187 ? -33.746 -18.847 17.824 1.00 88.81 187 ALA A N 1
ATOM 1451 C CA . ALA A 1 187 ? -33.598 -17.919 16.714 1.00 88.81 187 ALA A CA 1
ATOM 1452 C C . ALA A 1 187 ? -32.230 -17.213 16.713 1.00 88.81 187 ALA A C 1
ATOM 1454 O O . ALA A 1 187 ? -31.642 -16.910 17.758 1.00 88.81 187 ALA A O 1
ATOM 1455 N N . LYS A 1 188 ? -31.730 -16.923 15.507 1.00 89.56 188 LYS A N 1
ATOM 1456 C CA . LYS A 1 188 ? -30.442 -16.251 15.306 1.00 89.56 188 LYS A CA 1
ATOM 1457 C C . LYS A 1 188 ? -30.650 -14.741 15.247 1.00 89.56 188 LYS A C 1
ATOM 1459 O O . LYS A 1 188 ? -31.418 -14.267 14.415 1.00 89.56 188 LYS A O 1
ATOM 1464 N N . CYS A 1 189 ? -29.946 -13.990 16.087 1.00 87.38 189 CYS A N 1
ATOM 1465 C CA . CYS A 1 189 ? -29.957 -12.532 16.011 1.00 87.38 189 CYS A CA 1
ATOM 1466 C C . CYS A 1 189 ? -28.959 -12.012 14.972 1.00 87.38 189 CYS A C 1
ATOM 1468 O O . CYS A 1 189 ? -27.869 -12.562 14.799 1.00 87.38 189 CYS A O 1
ATOM 1470 N N . SER A 1 190 ? -29.334 -10.928 14.301 1.00 85.81 190 SER A N 1
ATOM 1471 C CA . SER A 1 190 ? -28.468 -10.122 13.444 1.00 85.81 190 SER A CA 1
ATOM 1472 C C . SER A 1 190 ? -28.747 -8.632 13.652 1.00 85.81 190 SER A C 1
ATOM 1474 O O . SER A 1 190 ? -29.855 -8.249 14.018 1.00 85.81 190 SER A O 1
ATOM 1476 N N . GLN A 1 191 ? -27.744 -7.785 13.430 1.00 78.50 191 GLN A N 1
ATOM 1477 C CA . GLN A 1 191 ? -27.924 -6.333 13.442 1.00 78.50 191 GLN A CA 1
ATOM 1478 C C . GLN A 1 191 ? -28.749 -5.898 12.225 1.00 78.50 191 GLN A C 1
ATOM 1480 O O . GLN A 1 191 ? -28.522 -6.386 11.115 1.00 78.50 191 GLN A O 1
ATOM 1485 N N . SER A 1 192 ? -29.689 -4.972 12.420 1.00 75.75 192 SER A N 1
ATOM 1486 C CA . SER A 1 192 ? -30.534 -4.475 11.338 1.00 75.75 192 SER A CA 1
ATOM 1487 C C . SER A 1 192 ? -29.704 -3.779 10.248 1.00 75.75 192 SER A C 1
ATOM 1489 O O . SER A 1 192 ? -28.842 -2.946 10.553 1.00 75.75 192 SER A O 1
ATOM 1491 N N . PRO A 1 193 ? -29.970 -4.068 8.960 1.00 66.50 193 PRO A N 1
ATOM 1492 C CA . PRO A 1 193 ? -29.261 -3.443 7.848 1.00 66.50 193 PRO A CA 1
ATOM 1493 C C . PRO A 1 193 ? -29.612 -1.958 7.669 1.00 66.50 193 PRO A C 1
ATOM 1495 O O . PRO A 1 193 ? -28.839 -1.223 7.058 1.00 66.50 193 PRO A O 1
ATOM 1498 N N . THR A 1 194 ? -30.756 -1.500 8.189 1.00 59.56 194 THR A N 1
ATOM 1499 C CA . THR A 1 194 ? -31.236 -0.115 8.030 1.00 59.56 194 THR A CA 1
ATOM 1500 C C . THR A 1 194 ? -30.979 0.761 9.252 1.00 59.56 194 THR A C 1
ATOM 1502 O O . THR A 1 194 ? -30.870 1.976 9.112 1.00 59.56 194 THR A O 1
ATOM 1505 N N . ASN A 1 195 ? -30.861 0.174 10.446 1.00 60.69 195 ASN A N 1
ATOM 1506 C CA . ASN A 1 195 ? -30.574 0.900 11.680 1.00 60.69 195 ASN A CA 1
ATOM 1507 C C . ASN A 1 195 ? -29.576 0.114 12.535 1.00 60.69 195 ASN A C 1
ATOM 1509 O O . ASN A 1 195 ? -29.880 -0.962 13.036 1.00 60.69 195 ASN A O 1
ATOM 1513 N N . LYS A 1 196 ? -28.390 0.683 12.763 1.00 63.97 196 LYS A N 1
ATOM 1514 C CA . LYS A 1 196 ? -27.314 0.027 13.524 1.00 63.97 196 LYS A CA 1
ATOM 1515 C C . LYS A 1 196 ? -27.658 -0.209 15.003 1.00 63.97 196 LYS A C 1
ATOM 1517 O O . LYS A 1 196 ? -26.906 -0.907 15.676 1.00 63.97 196 LYS A O 1
ATOM 1522 N N . PHE A 1 197 ? -28.750 0.357 15.505 1.00 62.75 197 PHE A N 1
ATOM 1523 C CA . PHE A 1 197 ? -29.210 0.177 16.883 1.00 62.75 197 PHE A CA 1
ATOM 1524 C C . PHE A 1 197 ? -30.374 -0.811 17.022 1.00 62.75 197 PHE A C 1
ATOM 1526 O O . PHE A 1 197 ? -30.764 -1.101 18.147 1.00 62.75 197 PHE A O 1
ATOM 1533 N N . ASP A 1 198 ? -30.895 -1.345 15.912 1.00 66.50 198 ASP A N 1
ATOM 1534 C CA . ASP A 1 198 ? -31.995 -2.313 15.927 1.00 66.50 198 ASP A CA 1
ATOM 1535 C C . ASP A 1 198 ? -31.503 -3.743 15.686 1.00 66.50 198 ASP A C 1
ATOM 1537 O O . ASP A 1 198 ? -30.545 -3.993 14.945 1.00 66.50 198 ASP A O 1
ATOM 1541 N N . ASP A 1 199 ? -32.199 -4.690 16.302 1.00 78.50 199 ASP A N 1
ATOM 1542 C CA . ASP A 1 199 ? -31.988 -6.127 16.196 1.00 78.50 199 ASP A CA 1
ATOM 1543 C C . ASP A 1 199 ? -33.006 -6.772 15.255 1.00 78.50 199 ASP A C 1
ATOM 1545 O O . ASP A 1 199 ? -34.155 -6.339 15.137 1.00 78.50 199 ASP A O 1
ATOM 1549 N N . VAL A 1 200 ? -32.573 -7.819 14.557 1.00 86.62 200 VAL A N 1
ATOM 1550 C CA . VAL A 1 200 ? -33.417 -8.621 13.673 1.00 86.62 200 VAL A CA 1
ATOM 1551 C C . VAL A 1 200 ? -33.246 -10.090 14.021 1.00 86.62 200 VAL A C 1
ATOM 1553 O O . VAL A 1 200 ? -32.152 -10.650 13.898 1.00 86.62 200 VAL A O 1
ATOM 1556 N N . CYS A 1 201 ? -34.354 -10.723 14.405 1.00 88.69 201 CYS A N 1
ATOM 1557 C CA . CYS A 1 201 ? -34.410 -12.141 14.722 1.00 88.69 201 CYS A CA 1
ATOM 1558 C C . CYS A 1 201 ? -34.792 -12.986 13.507 1.00 88.69 201 CYS A C 1
ATOM 1560 O O . CYS A 1 201 ? -35.871 -12.847 12.932 1.00 88.69 201 CYS A O 1
ATOM 1562 N N . LEU A 1 202 ? -33.910 -13.915 13.147 1.00 90.19 202 LEU A N 1
ATOM 1563 C CA . LEU A 1 202 ? -34.156 -14.953 12.155 1.00 90.19 202 LEU A CA 1
ATOM 1564 C C . LEU A 1 202 ? -34.776 -16.160 12.862 1.00 90.19 202 LEU A C 1
ATOM 1566 O O . LEU A 1 202 ? -34.070 -16.958 13.489 1.00 90.19 202 LEU A O 1
ATOM 1570 N N . CYS A 1 203 ? -36.103 -16.256 12.796 1.00 87.75 203 CYS A N 1
ATOM 1571 C CA . CYS A 1 203 ? -36.857 -17.308 13.469 1.00 87.75 203 CYS A CA 1
ATOM 1572 C C . CYS A 1 203 ? -36.621 -18.687 12.854 1.00 87.75 203 CYS A C 1
ATOM 1574 O O . CYS A 1 203 ? -36.459 -18.827 11.642 1.00 87.75 203 CYS A O 1
ATOM 1576 N N . THR A 1 204 ? -36.650 -19.708 13.708 1.00 85.50 204 THR A N 1
ATOM 1577 C CA . THR A 1 204 ? -36.693 -21.115 13.301 1.00 85.50 204 THR A CA 1
ATOM 1578 C C . THR A 1 204 ? -38.046 -21.449 12.659 1.00 85.50 204 THR A C 1
ATOM 1580 O O . THR A 1 204 ? -39.013 -20.698 12.799 1.00 85.50 204 THR A O 1
ATOM 1583 N N . GLU A 1 205 ? -38.128 -22.575 11.944 1.00 78.50 205 GLU A N 1
ATOM 1584 C CA . GLU A 1 205 ? -39.283 -22.941 11.097 1.00 78.50 205 GLU A CA 1
ATOM 1585 C C . GLU A 1 205 ? -40.630 -23.000 11.833 1.00 78.50 205 GLU A C 1
ATOM 1587 O O . GLU A 1 205 ? -41.668 -22.851 11.195 1.00 78.50 205 GLU A O 1
ATOM 1592 N N . ASN A 1 206 ? -40.610 -23.123 13.163 1.00 80.19 206 ASN A N 1
ATOM 1593 C CA . ASN A 1 206 ? -41.800 -23.276 14.001 1.00 80.19 206 ASN A CA 1
ATOM 1594 C C . ASN A 1 206 ? -42.210 -21.990 14.730 1.00 80.19 206 A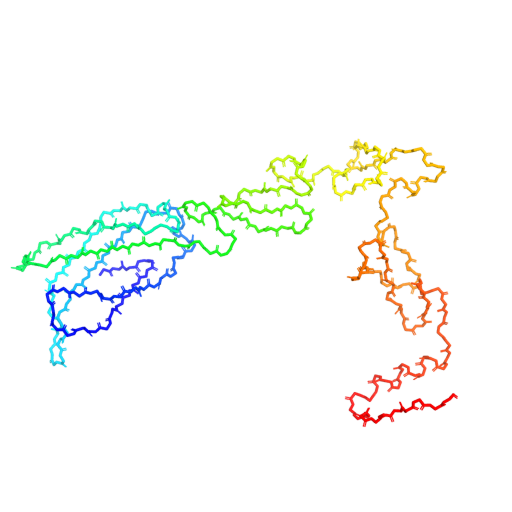SN A C 1
ATOM 1596 O O . ASN A 1 206 ? -43.202 -22.002 15.452 1.00 80.19 206 ASN A O 1
ATOM 1600 N N . TYR A 1 207 ? -41.465 -20.889 14.575 1.00 84.62 207 TYR A N 1
ATOM 1601 C CA . TYR A 1 207 ? -41.688 -19.655 15.333 1.00 84.62 207 TYR A CA 1
ATOM 1602 C C . TYR A 1 207 ? -41.725 -18.403 14.437 1.00 84.62 207 TYR A C 1
ATOM 1604 O O . TYR A 1 207 ? -41.219 -18.369 13.312 1.00 84.62 207 TYR A O 1
ATOM 1612 N N . ALA A 1 208 ? -42.389 -17.361 14.924 1.00 79.62 208 ALA A N 1
ATOM 1613 C CA . ALA A 1 208 ? -42.642 -16.089 14.261 1.00 79.62 208 ALA A CA 1
ATOM 1614 C C . ALA A 1 208 ? -42.775 -14.952 15.293 1.00 79.62 208 ALA A C 1
ATOM 1616 O O . ALA A 1 208 ? -42.754 -15.180 16.503 1.00 79.62 208 ALA A O 1
ATOM 1617 N N . GLY A 1 209 ? -42.901 -13.716 14.805 1.00 78.12 209 GLY A N 1
ATOM 1618 C CA . GLY A 1 209 ? -42.911 -12.500 15.626 1.00 78.12 209 GLY A CA 1
ATOM 1619 C C . GLY A 1 209 ? -41.543 -11.817 15.675 1.00 78.12 209 GLY A C 1
ATOM 1620 O O . GLY A 1 209 ? -40.531 -12.410 15.301 1.00 78.12 209 GLY A O 1
ATOM 1621 N N . ARG A 1 210 ? -41.498 -10.558 16.138 1.00 83.75 210 ARG A N 1
ATOM 1622 C CA . ARG A 1 210 ? -40.268 -9.734 16.151 1.00 83.75 210 ARG A CA 1
ATOM 1623 C C . ARG A 1 210 ? -39.120 -10.409 16.905 1.00 83.75 210 ARG A C 1
ATOM 1625 O O . ARG A 1 210 ? -37.976 -10.272 16.495 1.00 83.75 210 ARG A O 1
ATOM 1632 N N . ARG A 1 211 ? -39.436 -11.149 17.973 1.00 86.88 211 ARG A N 1
ATOM 1633 C CA . ARG A 1 211 ? -38.460 -11.911 18.767 1.00 86.88 211 ARG A CA 1
ATOM 1634 C C . ARG A 1 211 ? -38.603 -13.427 18.638 1.00 86.88 211 ARG A C 1
ATOM 1636 O O . ARG A 1 211 ? -38.027 -14.146 19.447 1.00 86.88 211 ARG A O 1
ATOM 1643 N N . CYS A 1 212 ? -39.361 -13.919 17.657 1.00 89.62 212 CYS A N 1
ATOM 1644 C CA . CYS A 1 212 ? -39.617 -15.353 17.475 1.00 89.62 212 CYS A CA 1
ATOM 1645 C C . CYS A 1 212 ? -40.273 -16.015 18.696 1.00 89.62 212 CYS A C 1
ATOM 1647 O O . CYS A 1 212 ? -39.960 -17.148 19.051 1.00 89.62 212 CYS A O 1
ATOM 1649 N N . ASP A 1 213 ? -41.153 -15.281 19.367 1.00 89.62 213 ASP A N 1
ATOM 1650 C CA . ASP A 1 213 ? -41.828 -15.665 20.606 1.00 89.62 213 ASP A CA 1
ATOM 1651 C C . ASP A 1 213 ? -43.163 -16.381 20.373 1.00 89.62 213 ASP A C 1
ATOM 1653 O O . ASP A 1 213 ? -43.705 -16.987 21.294 1.00 89.62 213 ASP A O 1
ATOM 1657 N N . SER A 1 214 ? -43.670 -16.348 19.141 1.00 83.75 214 SER A N 1
ATOM 1658 C CA . SER A 1 214 ? -44.968 -16.911 18.781 1.00 83.75 214 SER A CA 1
ATOM 1659 C C . SER A 1 214 ? -44.788 -18.167 17.929 1.00 83.75 214 SER A C 1
ATOM 1661 O O . SER A 1 214 ? -44.040 -18.113 16.954 1.00 83.75 214 SER A O 1
ATOM 1663 N N . PRO A 1 215 ? -45.445 -19.298 18.232 1.00 79.00 215 PRO A N 1
ATOM 1664 C CA . PRO A 1 215 ? -45.440 -20.448 17.337 1.00 79.00 215 PRO A CA 1
ATOM 1665 C C . PRO A 1 215 ? -46.120 -20.089 16.010 1.00 79.00 215 PRO A C 1
ATOM 1667 O O . PRO A 1 215 ? -47.088 -19.324 15.977 1.00 79.00 215 PRO A O 1
ATOM 1670 N N . ARG A 1 216 ? -45.605 -20.621 14.903 1.00 72.25 216 ARG A N 1
ATOM 1671 C CA . ARG A 1 216 ? -46.259 -20.496 13.598 1.00 72.25 216 ARG A CA 1
ATOM 1672 C C . ARG A 1 216 ? -47.526 -21.343 13.589 1.00 72.25 216 ARG A C 1
ATOM 1674 O O . ARG A 1 216 ? -47.542 -22.458 14.098 1.00 72.25 216 ARG A O 1
ATOM 1681 N N . ASP A 1 217 ? -48.587 -20.789 13.014 1.00 71.44 217 ASP A N 1
ATOM 1682 C CA . ASP A 1 217 ? -49.825 -21.527 12.767 1.00 71.44 217 ASP A CA 1
ATOM 1683 C C . ASP A 1 217 ? -49.525 -22.733 11.856 1.00 71.44 217 ASP A C 1
ATOM 1685 O O . ASP A 1 217 ? -48.721 -22.619 10.926 1.00 71.44 217 ASP A O 1
ATOM 1689 N N . ALA A 1 218 ? -50.188 -23.866 12.091 1.00 62.41 218 ALA A N 1
ATOM 1690 C CA . ALA A 1 218 ? -50.089 -25.071 11.267 1.00 62.41 218 ALA A CA 1
ATOM 1691 C C . ALA A 1 218 ? -50.320 -24.779 9.768 1.00 62.41 218 ALA A C 1
ATOM 1693 O O . ALA A 1 218 ? -49.714 -25.414 8.905 1.00 62.41 218 ALA A O 1
ATOM 1694 N N . CYS A 1 219 ? -51.133 -23.767 9.440 1.00 59.09 219 CYS A N 1
ATOM 1695 C CA . CYS A 1 219 ? -51.322 -23.323 8.055 1.00 59.09 219 CYS A CA 1
ATOM 1696 C C . CYS A 1 219 ? -50.073 -22.644 7.453 1.00 59.09 219 CYS A C 1
ATOM 1698 O O . CYS A 1 219 ? -49.827 -22.755 6.252 1.00 59.09 219 CYS A O 1
ATOM 1700 N N . ALA A 1 220 ? -49.273 -21.945 8.264 1.00 58.97 220 ALA A N 1
ATOM 1701 C CA . ALA A 1 220 ? -48.040 -21.285 7.827 1.00 58.97 220 ALA A CA 1
ATOM 1702 C C . ALA A 1 220 ? -46.867 -22.272 7.680 1.00 58.97 220 ALA A C 1
ATOM 1704 O O . ALA A 1 220 ? -45.990 -22.063 6.839 1.00 58.97 220 ALA A O 1
ATOM 1705 N N . GLU A 1 221 ? -46.864 -23.354 8.461 1.00 58.62 221 GLU A N 1
ATOM 1706 C CA . GLU A 1 221 ? -45.887 -24.444 8.357 1.00 58.62 221 GLU A CA 1
ATOM 1707 C C . GLU A 1 221 ? -46.050 -25.221 7.036 1.00 58.62 221 GLU A C 1
ATOM 1709 O O . GLU A 1 221 ? -45.079 -25.411 6.297 1.00 58.62 221 GLU A O 1
ATOM 1714 N N . GLU A 1 222 ? -47.290 -25.565 6.663 1.00 60.16 222 GLU A N 1
ATOM 1715 C CA . GLU A 1 222 ? -47.583 -26.209 5.372 1.00 60.16 222 GLU A CA 1
ATOM 1716 C C . GLU A 1 222 ? -47.263 -25.302 4.173 1.00 60.16 222 GLU A C 1
ATOM 1718 O O . GLU A 1 222 ? -46.701 -25.756 3.173 1.00 60.16 222 GLU A O 1
ATOM 1723 N N . ALA A 1 223 ? -47.519 -23.994 4.280 1.00 57.88 223 ALA A N 1
ATOM 1724 C CA . ALA A 1 223 ? -47.164 -23.040 3.229 1.00 57.88 223 ALA A CA 1
ATOM 1725 C C . ALA A 1 223 ? -45.644 -22.986 2.968 1.00 57.88 223 ALA A C 1
ATOM 1727 O O . ALA A 1 223 ? -45.217 -22.936 1.812 1.00 57.88 223 ALA A O 1
ATOM 1728 N N . PHE A 1 224 ? -44.813 -23.050 4.015 1.00 57.94 224 PHE A N 1
ATOM 1729 C CA . PHE A 1 224 ? -43.352 -23.053 3.874 1.00 57.94 224 PHE A CA 1
ATOM 1730 C C . PHE A 1 224 ? -42.826 -24.381 3.298 1.00 57.94 224 PHE A C 1
ATOM 1732 O O . PHE A 1 224 ? -41.970 -24.368 2.409 1.00 57.94 224 PHE A O 1
ATOM 1739 N N . ARG A 1 225 ? -43.394 -25.531 3.707 1.00 58.31 225 ARG A N 1
ATOM 1740 C CA . ARG A 1 225 ? -43.069 -26.846 3.110 1.00 58.31 225 ARG A CA 1
ATOM 1741 C C . ARG A 1 225 ? -43.380 -26.910 1.618 1.00 58.31 225 ARG A C 1
ATOM 1743 O O . ARG A 1 225 ? -42.632 -27.541 0.867 1.00 58.31 225 ARG A O 1
ATOM 1750 N N . LEU A 1 226 ? -44.470 -26.279 1.185 1.00 57.69 226 LEU A N 1
ATOM 1751 C CA . LEU A 1 226 ? -44.862 -26.236 -0.223 1.00 57.69 226 LEU A CA 1
ATOM 1752 C C . LEU A 1 226 ? -43.918 -25.360 -1.064 1.00 57.69 226 LEU A C 1
ATOM 1754 O O . LEU A 1 226 ? -43.631 -25.722 -2.205 1.00 57.69 226 LEU A O 1
ATOM 1758 N N . MET A 1 227 ? -43.362 -24.277 -0.504 1.00 54.69 227 MET A N 1
ATOM 1759 C CA . MET A 1 227 ? -42.422 -23.402 -1.224 1.00 54.69 227 MET A CA 1
ATOM 1760 C C . MET A 1 227 ? -41.051 -24.043 -1.496 1.00 54.69 227 MET A C 1
ATOM 1762 O O . MET A 1 227 ? -40.474 -23.799 -2.550 1.00 54.69 227 MET A O 1
ATOM 1766 N N . ILE A 1 228 ? -40.538 -24.905 -0.610 1.00 55.19 228 ILE A N 1
ATOM 1767 C CA . ILE A 1 228 ? -39.236 -25.574 -0.822 1.00 55.19 228 ILE A CA 1
ATOM 1768 C C . ILE A 1 228 ? -39.326 -26.698 -1.874 1.00 55.19 228 ILE A C 1
ATOM 1770 O O . ILE A 1 228 ? -38.340 -27.005 -2.543 1.00 55.19 228 ILE A O 1
ATOM 1774 N N . LYS A 1 229 ? -40.505 -27.307 -2.070 1.00 49.88 229 LYS A N 1
ATOM 1775 C CA . LYS A 1 229 ? -40.688 -28.412 -3.033 1.00 49.88 229 LYS A CA 1
ATOM 1776 C C . LYS A 1 229 ? -40.841 -27.978 -4.493 1.00 49.88 229 LYS A C 1
ATOM 1778 O O . LYS A 1 229 ? -40.625 -28.807 -5.372 1.00 49.88 229 LYS A O 1
ATOM 1783 N N . HIS A 1 230 ? -41.179 -26.720 -4.763 1.00 50.03 230 HIS A N 1
ATOM 1784 C CA . HIS A 1 230 ? -41.382 -26.212 -6.122 1.00 50.03 230 HIS A CA 1
ATOM 1785 C C . HIS A 1 230 ? -40.490 -24.998 -6.397 1.00 50.03 230 HIS A C 1
ATOM 1787 O O . HIS A 1 230 ? -40.964 -23.875 -6.528 1.00 50.03 230 HIS A O 1
ATOM 1793 N N . ASN A 1 231 ? -39.183 -25.240 -6.538 1.00 44.47 231 ASN A N 1
ATOM 1794 C CA . ASN A 1 231 ? -38.251 -24.255 -7.099 1.00 44.47 231 ASN A CA 1
ATOM 1795 C C . ASN A 1 231 ? -38.246 -24.238 -8.642 1.00 44.47 231 ASN A C 1
ATOM 1797 O O . ASN A 1 231 ? -37.343 -23.678 -9.247 1.00 44.47 231 ASN A O 1
ATOM 1801 N N . ASP A 1 232 ? -39.254 -24.830 -9.283 1.00 45.09 232 ASP A N 1
ATOM 1802 C CA . ASP A 1 232 ? -39.508 -24.647 -10.705 1.00 45.09 232 ASP A CA 1
ATOM 1803 C C . ASP A 1 232 ? -40.998 -24.400 -10.906 1.00 45.09 232 ASP A C 1
ATOM 1805 O O . ASP A 1 232 ? -41.841 -25.193 -10.486 1.00 45.09 232 ASP A O 1
ATOM 1809 N N . THR A 1 233 ? -41.289 -23.282 -11.572 1.00 45.81 233 THR A N 1
ATOM 1810 C CA . THR A 1 233 ? -42.607 -22.758 -11.959 1.00 45.81 233 THR A CA 1
ATOM 1811 C C . THR A 1 233 ? -43.546 -22.399 -10.814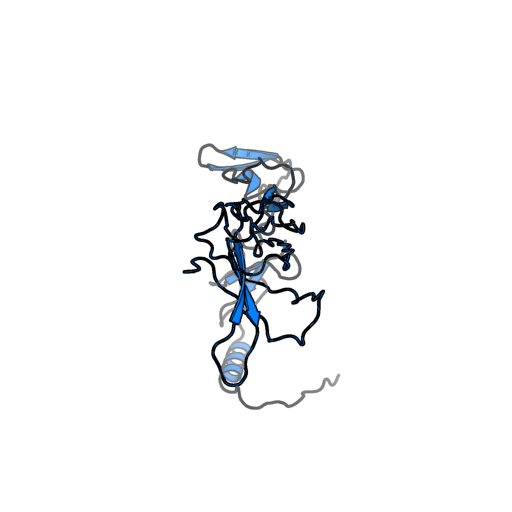 1.00 45.81 233 THR A C 1
ATOM 1813 O O . THR A 1 233 ? -44.233 -23.279 -10.337 1.00 45.81 233 THR A O 1
ATOM 1816 N N . ILE A 1 234 ? -43.675 -21.101 -10.486 1.00 43.66 234 ILE A N 1
ATOM 1817 C CA . ILE A 1 234 ? -44.903 -20.306 -10.730 1.00 43.66 234 ILE A CA 1
ATOM 1818 C C . ILE A 1 234 ? -44.509 -18.822 -10.878 1.00 43.66 234 ILE A C 1
ATOM 1820 O O . ILE A 1 234 ? -44.568 -18.019 -9.952 1.00 43.66 234 ILE A O 1
ATOM 1824 N N . ASN A 1 235 ? -44.150 -18.440 -12.105 1.00 40.00 235 ASN A N 1
ATOM 1825 C CA . ASN A 1 235 ? -44.397 -17.090 -12.603 1.00 40.00 235 ASN A CA 1
ATOM 1826 C C . ASN A 1 235 ? -45.898 -17.006 -12.915 1.00 40.00 235 ASN A C 1
ATOM 1828 O O . ASN A 1 235 ? -46.311 -17.233 -14.049 1.00 40.00 235 ASN A O 1
ATOM 1832 N N . GLN A 1 236 ? -46.738 -16.725 -11.921 1.00 37.78 236 GLN A N 1
ATOM 1833 C CA . GLN A 1 236 ? -48.113 -16.312 -12.191 1.00 37.78 236 GLN A CA 1
ATOM 1834 C C . GLN A 1 236 ? -48.653 -15.424 -11.070 1.00 37.78 236 GLN A C 1
ATOM 1836 O O . GLN A 1 236 ? -49.041 -15.860 -9.994 1.00 37.78 236 GLN A O 1
ATOM 1841 N N . LYS A 1 237 ? -48.616 -14.129 -11.396 1.00 40.03 237 LYS A N 1
ATOM 1842 C CA . LYS A 1 237 ? -49.374 -13.003 -10.850 1.00 40.03 237 LYS A CA 1
ATOM 1843 C C . LYS A 1 237 ? -50.639 -13.416 -10.088 1.00 40.03 237 LYS A C 1
ATOM 1845 O O . LYS A 1 237 ? -51.586 -13.889 -10.710 1.00 40.03 237 LYS A O 1
ATOM 1850 N N . CYS A 1 238 ? -50.724 -13.034 -8.816 1.00 28.89 238 CYS A N 1
ATOM 1851 C CA . CYS A 1 238 ? -52.011 -12.813 -8.162 1.00 28.89 238 CYS A CA 1
ATOM 1852 C C . CYS A 1 238 ? -52.192 -11.323 -7.857 1.00 28.89 238 CYS A C 1
ATOM 1854 O O . CYS A 1 238 ? -51.309 -10.642 -7.340 1.00 28.89 238 CYS A O 1
ATOM 1856 N N . ARG A 1 239 ? -53.339 -10.829 -8.318 1.00 28.55 239 ARG A N 1
ATOM 1857 C CA . ARG A 1 239 ? -53.775 -9.440 -8.447 1.00 28.55 239 ARG A CA 1
ATOM 1858 C C . ARG A 1 239 ? -54.563 -9.060 -7.190 1.00 28.55 239 ARG A C 1
ATOM 1860 O O . ARG A 1 239 ? -55.398 -9.844 -6.755 1.00 28.55 239 ARG A O 1
ATOM 1867 N N . LEU A 1 240 ? -54.335 -7.858 -6.655 1.00 28.70 240 LEU A N 1
ATOM 1868 C CA . LEU A 1 240 ? -55.217 -7.240 -5.658 1.00 28.70 240 LEU A CA 1
ATOM 1869 C C . LEU A 1 240 ? -56.637 -7.091 -6.222 1.00 28.70 240 LEU A C 1
ATOM 1871 O O . LEU A 1 240 ? -56.810 -6.704 -7.382 1.00 28.70 240 LEU A O 1
ATOM 1875 N N . SER A 1 241 ? -57.650 -7.353 -5.401 1.00 24.97 241 SER A N 1
ATOM 1876 C CA . SER A 1 241 ? -59.042 -6.958 -5.641 1.00 24.97 241 SER A CA 1
ATOM 1877 C C . SER A 1 241 ? -59.746 -6.781 -4.292 1.00 24.97 241 SER A C 1
ATOM 1879 O O . SER A 1 241 ? -59.957 -7.776 -3.613 1.00 24.97 241 SER A O 1
ATOM 1881 N N . VAL A 1 242 ? -60.018 -5.502 -3.979 1.00 37.94 242 VAL A N 1
ATOM 1882 C CA . VAL A 1 242 ? -60.769 -4.862 -2.867 1.00 37.94 242 VAL A CA 1
ATOM 1883 C C . VAL A 1 242 ? -60.706 -5.524 -1.493 1.00 37.94 242 VAL A C 1
ATOM 1885 O O . VAL A 1 242 ? -61.429 -6.514 -1.267 1.00 37.94 242 VAL A O 1
#

Foldseek 3Di:
DDDPQDDDDADDDPDDPDDDSDDDDGDGDPVCQPFFDKDKDWDWADDPPDDTHTPWIWIFDGHQQQDAPDWDWTDIHTDDDPHDRDDDTDIDHDHADPQFAGSRSNAGADADPQAFDADRRGFTCGVVNPDPRVSDPLPQCSVWPWAPPWDWDQDPVSHIATHDPDPDSVNRGQQQQCVVHQAPDPWDWDQDPVDNSHIQTHEDLQADDRRRPHGDDPVSSVVVVVVVVPPDDDPDDDDDDD

InterPro domains:
  IPR000742 EGF-like domain [PF00008] (178-211)
  IPR000742 EGF-like domain [PS00022] (201-212)
  IPR000742 EGF-like domain [PS50026] (174-213)
  IPR000742 EGF-like domain [SM00181] (140-173)
  IPR000742 EGF-like domain [SM00181] (177-213)
  IPR001774 Delta/Serrate/lag-2 (DSL) protein [PF01414] (96-136)
  IPR001774 Delta/Serrate/lag-2 (DSL) protein [SM00051] (76-135)

Secondary structure (DSSP, 8-state):
---SS----PPP----SS--------PPPGGGTTPPB--EEEEE---SSSPPPEEEEEEEPPB----BTS-EEEPEEEPP-S-------EEE-B-PPTTEESTTS-EE---BTTTEEE-TTS-EEESSTTS-TT-----HHHHSPBPTTPEEEE-TTS-EEEE-S-SSGGGGB--BTTBS----TTPEEEE-SS-TT-EEEE--TTEESTTS-EEPPHHHHHHHHHHHH--S----------

Sequence (242 aa):
YECDVGSYETKAHTDKTDTIFGSFEMNVPASYRGFQLRFNAEVFDHDVYDSHDSIGRFRSSKMHVFKPDEATAVTMDREPSKNEAAELSLHVKMVCEDGYYDTSCAKKCIAKIGFYTCDENGNRICVPEKLPPDCQLDDPCLKEPCAEGATCEKLTDGSRKCICDATDESKCYKHIPCEPNPCLNGAKCSQSPTNKFDDVCLCTENYAGRRCDSPRDACAEEAFRLMIKHNDTINQKCRLSV

Organism: NCBI:txid1844966

pLDDT: mean 75.81, std 13.19, range [24.97, 92.25]